Protein AF-A0A1B8BWI0-F1 (afdb_monomer_lite)

Sequence (321 aa):
MELVLFKTTAAKGRQRTLRWPDGKLTDIETIGKAVNIQVAEGHATPVTLEVAEFEPIDGDVLTRDWFADGVRHTLAVKCFAIKDISVATKAYKQNIREASGDIRFFERALNTEDRFLEIFNTAIHSEGHLVQKALELWAACWFNSTSTYIVGENRLGQLPYDETYQDPGKVPISLVMSHQINLIIIEHESMLLQDITRGFEANQPINETFDILYVFTFILLQIAYLSIKRDEKYARKHRTQFARPETIPKYINTATVIRDHLRLFAEKQATPNITDRMETINKVYAEIIAAGGAPFSTDGRENGEGVEAADEVVPGKVGEV

Secondary structure (DSSP, 8-state):
-----S-SSPPTT--S-SS-TTS--------SPPEEEEEEETTSPPEEEEEEE----TT---EEEEEETTEEEEEE---EEES-HHHHHHHHHHHHHHHHT-HHHHHHHH---HHHHHHHHHHHT---HHHHHHHHHHHHHHHTTS-EEE-SS--TTPPPP-TTSSSTTPEEPPHHHHHHHHHHHHHHHHHHHHHHHHHHHTTGGGGS-HHHHHHHHHHHHHHHHHHHHHHHHHHHHTTSS-SSTTTHHHHHHHHHHHHHHHHHHHTT---TTHHHHHHHHHHHHHHHHHHHHPPPP----SSS--B--------------

Foldseek 3Di:
DDFFQADLDDQPQPQQACPCVVLDDDADDADADWDWFWKDFQPADTFIFTKGADDDDPRHDQWFWFDFPNDIDIFGAGRMAGRDLVVVLVRVLVSLLVLLLDLVSVVRQPVDDVVLSVLSPVLSPDPDPLSSLLSSLLSLLSSLLTFMFTDDPPLVPFFFADPRALDGPTGHHGSNRNSSNNSSSSVVSVVSVVVNVVCVVVCVVVVDDLSNLLSSLSSSLSSLLSNLVSQCQQQVLAVHRGSCLVCLVSSLVSNVVSLVVSVVSLVVDPDPPSVVSNVSSVVSSVSSVCSSDPDDDPPPDDDRHGHGHDDHDDPDDPDDD

pLDDT: mean 83.18, std 18.37, range [23.77, 98.06]

Radius of gyration: 20.94 Å; chains: 1; bounding box: 65×38×59 Å

Structure (mmCIF, N/CA/C/O backbone):
data_AF-A0A1B8BWI0-F1
#
_entry.id   AF-A0A1B8BWI0-F1
#
loop_
_atom_site.group_PDB
_atom_site.id
_atom_site.type_symbol
_atom_site.label_atom_id
_atom_site.label_alt_id
_atom_site.label_comp_id
_atom_site.label_asym_id
_atom_site.label_entity_id
_atom_site.label_seq_id
_atom_site.pdbx_PDB_ins_code
_atom_site.Cartn_x
_atom_site.Cartn_y
_atom_site.Cartn_z
_atom_site.occupancy
_atom_site.B_iso_or_equiv
_atom_site.auth_seq_id
_atom_site.auth_comp_id
_atom_site.auth_asym_id
_atom_site.auth_atom_id
_atom_site.pdbx_PDB_model_num
ATOM 1 N N . MET A 1 1 ? 0.589 13.820 -19.692 1.00 57.72 1 MET A N 1
ATOM 2 C CA . MET A 1 1 ? -0.145 12.554 -19.966 1.00 57.72 1 MET A CA 1
ATOM 3 C C . MET A 1 1 ? -0.662 12.022 -18.643 1.00 57.72 1 MET A C 1
ATOM 5 O O . MET A 1 1 ? 0.122 11.973 -17.710 1.00 57.72 1 MET A O 1
ATOM 9 N N . GLU A 1 2 ? -1.940 11.658 -18.521 1.00 75.25 2 GLU A N 1
ATOM 10 C CA . GLU A 1 2 ? -2.472 11.173 -17.236 1.00 75.25 2 GLU A CA 1
ATOM 11 C C . GLU A 1 2 ? -2.209 9.665 -17.077 1.00 75.25 2 GLU A C 1
ATOM 13 O O . GLU A 1 2 ? -2.793 8.843 -17.785 1.00 75.25 2 GLU A O 1
ATOM 18 N N . LEU A 1 3 ? -1.291 9.304 -16.176 1.00 82.69 3 LEU A N 1
ATOM 19 C CA . LEU A 1 3 ? -1.045 7.920 -15.771 1.00 82.69 3 LEU A CA 1
ATOM 20 C C . LEU A 1 3 ? -2.000 7.562 -14.627 1.00 82.69 3 LEU A C 1
ATOM 22 O O . LEU A 1 3 ? -2.011 8.233 -13.599 1.00 82.69 3 LEU A O 1
ATOM 26 N N . VAL A 1 4 ? -2.773 6.488 -14.782 1.00 86.38 4 VAL A N 1
ATOM 27 C CA . VAL A 1 4 ? -3.661 5.960 -13.741 1.00 86.38 4 VAL A CA 1
ATOM 28 C C . VAL A 1 4 ? -3.167 4.564 -13.385 1.00 86.38 4 VAL A C 1
ATOM 30 O O . VAL A 1 4 ? -3.272 3.646 -14.193 1.00 86.38 4 VAL A O 1
ATOM 33 N N . LEU A 1 5 ? -2.599 4.408 -12.186 1.00 84.06 5 LEU A N 1
ATOM 34 C CA . LEU A 1 5 ? -1.968 3.156 -11.740 1.00 84.06 5 LEU A CA 1
ATOM 35 C C . LEU A 1 5 ? -2.616 2.539 -10.497 1.00 84.06 5 LEU A C 1
ATOM 37 O O . LEU A 1 5 ? -2.457 1.345 -10.260 1.00 84.06 5 LEU A O 1
ATOM 41 N N . PHE A 1 6 ? -3.352 3.323 -9.710 1.00 83.38 6 PHE A N 1
ATOM 42 C CA . PHE A 1 6 ? -4.023 2.878 -8.490 1.00 83.38 6 PHE A CA 1
ATOM 43 C C . PHE A 1 6 ? -5.238 3.762 -8.179 1.00 83.38 6 PHE A C 1
ATOM 45 O O . PHE A 1 6 ? -5.416 4.842 -8.745 1.00 83.38 6 PHE A O 1
ATOM 52 N N . LYS A 1 7 ? -6.094 3.281 -7.271 1.00 79.50 7 LYS A N 1
ATOM 53 C CA . LYS A 1 7 ? -7.260 4.014 -6.764 1.00 79.50 7 LYS A CA 1
ATOM 54 C C . LYS A 1 7 ? -6.802 5.184 -5.885 1.00 79.50 7 LYS A C 1
ATOM 56 O O . LYS A 1 7 ? -5.925 5.011 -5.050 1.00 79.50 7 LYS A O 1
ATOM 61 N N . THR A 1 8 ? -7.496 6.311 -5.947 1.00 75.75 8 THR A N 1
ATOM 62 C CA . THR A 1 8 ? -7.282 7.433 -5.012 1.00 75.75 8 THR A CA 1
ATOM 63 C C . THR A 1 8 ? -8.376 7.543 -3.949 1.00 75.75 8 THR A C 1
ATOM 65 O O . THR A 1 8 ? -8.274 8.345 -3.030 1.00 75.75 8 THR A O 1
ATOM 68 N N . THR A 1 9 ? -9.437 6.734 -4.045 1.00 71.50 9 THR A N 1
ATOM 69 C CA . THR A 1 9 ? -10.600 6.806 -3.147 1.00 71.50 9 THR A CA 1
ATOM 70 C C . THR A 1 9 ? -11.170 5.429 -2.805 1.00 71.50 9 THR A C 1
ATOM 72 O O . THR A 1 9 ? -10.930 4.420 -3.483 1.00 71.50 9 THR A O 1
ATOM 75 N N . ALA A 1 10 ? -11.951 5.360 -1.722 1.00 70.00 10 ALA A N 1
ATOM 76 C CA . ALA A 1 10 ? -12.749 4.182 -1.382 1.00 70.00 10 ALA A CA 1
ATOM 77 C C . ALA A 1 10 ? -13.798 3.881 -2.471 1.00 70.00 10 ALA A C 1
ATOM 79 O O . ALA A 1 10 ? -14.181 4.754 -3.244 1.00 70.00 10 ALA A O 1
ATOM 80 N N . ALA A 1 11 ? -14.241 2.625 -2.566 1.00 69.19 11 ALA A N 1
ATOM 81 C CA . ALA A 1 11 ? -15.259 2.254 -3.543 1.00 69.19 11 ALA A CA 1
ATOM 82 C C . ALA A 1 11 ? -16.587 2.889 -3.118 1.00 69.19 11 ALA A C 1
ATOM 84 O O . ALA A 1 11 ? -16.906 2.928 -1.926 1.00 69.19 11 ALA A O 1
ATOM 85 N N . LYS A 1 12 ? -17.348 3.406 -4.086 1.00 69.44 12 LYS A N 1
ATOM 86 C CA . LYS A 1 12 ? -18.611 4.097 -3.813 1.00 69.44 12 LYS A CA 1
ATOM 87 C C . LYS A 1 12 ? -19.556 3.187 -3.017 1.00 69.44 12 LYS A C 1
ATOM 89 O O . LYS A 1 12 ? -19.749 2.034 -3.389 1.00 69.44 12 LYS A O 1
ATOM 94 N N . GLY A 1 13 ? -20.122 3.713 -1.930 1.00 69.19 13 GLY A N 1
ATOM 95 C CA . GLY A 1 13 ? -21.063 2.992 -1.062 1.00 69.19 13 GLY A CA 1
ATOM 96 C C . GLY A 1 13 ? -20.410 2.027 -0.070 1.00 69.19 13 GLY A C 1
ATOM 97 O O . GLY A 1 13 ? -21.114 1.294 0.613 1.00 69.19 13 GLY A O 1
ATOM 98 N N . ARG A 1 14 ? -19.074 2.002 0.013 1.00 72.19 14 ARG A N 1
ATOM 99 C CA . ARG A 1 14 ? -18.324 1.109 0.910 1.00 72.19 14 ARG A CA 1
ATOM 100 C C . ARG A 1 14 ? -17.373 1.879 1.826 1.00 72.19 14 ARG A C 1
ATOM 102 O O . ARG A 1 14 ? -16.278 1.416 2.159 1.00 72.19 14 ARG A O 1
ATOM 109 N N . GLN A 1 15 ? -17.771 3.096 2.187 1.00 78.94 15 GLN A N 1
ATOM 110 C CA . GLN A 1 15 ? -17.072 3.908 3.171 1.00 78.94 15 GLN A CA 1
ATOM 111 C C . GLN A 1 15 ? -17.143 3.236 4.547 1.00 78.94 15 GLN A C 1
ATOM 113 O O . GLN A 1 15 ? -18.172 2.704 4.945 1.00 78.94 15 GLN A O 1
ATOM 118 N N . ARG A 1 16 ? -16.015 3.245 5.258 1.00 82.62 16 ARG A N 1
ATOM 119 C CA . ARG A 1 16 ? -15.859 2.631 6.590 1.00 82.62 16 ARG A CA 1
ATOM 120 C C . ARG A 1 16 ? -16.068 3.636 7.731 1.00 82.62 16 ARG A C 1
ATOM 122 O O . ARG A 1 16 ? -16.194 3.250 8.887 1.00 82.62 16 ARG A O 1
ATOM 129 N N . THR A 1 17 ? -16.033 4.914 7.376 1.00 88.25 17 THR A N 1
ATOM 130 C CA . THR A 1 17 ? -16.251 6.088 8.217 1.00 88.25 17 THR A CA 1
ATOM 131 C C . THR A 1 17 ? -16.587 7.260 7.293 1.00 88.25 17 THR A C 1
ATOM 133 O O . THR A 1 17 ? -16.165 7.268 6.130 1.00 88.25 17 THR A O 1
ATOM 136 N N . LEU A 1 18 ? -17.336 8.241 7.797 1.00 88.31 18 LEU A N 1
ATOM 137 C CA . LEU A 1 18 ? -17.674 9.482 7.089 1.00 88.31 18 LEU A CA 1
ATOM 138 C C . LEU A 1 18 ? -16.897 10.704 7.607 1.00 88.31 18 LEU A C 1
ATOM 140 O O . LEU A 1 18 ? -17.199 11.825 7.211 1.00 88.31 18 LEU A O 1
ATOM 144 N N . ARG A 1 19 ? -15.880 10.502 8.459 1.00 91.56 19 ARG A N 1
ATOM 145 C CA . ARG A 1 19 ? -15.090 11.585 9.078 1.00 91.56 19 ARG A CA 1
ATOM 146 C C . ARG A 1 19 ? -14.306 12.445 8.081 1.00 91.56 19 ARG A C 1
ATOM 148 O O . ARG A 1 19 ? -14.150 13.637 8.313 1.00 91.56 19 ARG A O 1
ATOM 155 N N . TRP A 1 20 ? -13.852 11.863 6.968 1.00 91.06 20 TRP A N 1
ATOM 156 C CA . TRP A 1 20 ? -13.049 12.554 5.947 1.00 91.06 20 TRP A CA 1
ATOM 157 C C . TRP A 1 20 ? -13.668 12.395 4.551 1.00 91.06 20 TRP A C 1
ATOM 159 O O . TRP A 1 20 ? -13.131 11.674 3.706 1.00 91.06 20 TRP A O 1
ATOM 169 N N . PRO A 1 21 ? -14.826 13.028 4.285 1.00 83.75 21 PRO A N 1
ATOM 170 C CA . PRO A 1 21 ? -15.568 12.830 3.040 1.00 83.75 21 PRO A CA 1
ATOM 171 C C . PRO A 1 21 ? -14.836 13.382 1.808 1.00 83.75 21 PRO A C 1
ATOM 173 O O . PRO A 1 21 ? -15.075 12.906 0.699 1.00 83.75 21 PRO A O 1
ATOM 176 N N . ASP A 1 22 ? -13.936 14.354 1.988 1.00 83.88 22 ASP A N 1
ATOM 177 C CA . ASP A 1 22 ? -13.078 14.910 0.936 1.00 83.88 22 ASP A CA 1
ATOM 178 C C . ASP A 1 22 ? -11.696 14.232 0.859 1.00 83.88 22 ASP A C 1
ATOM 180 O O . ASP A 1 22 ? -10.854 14.639 0.059 1.00 83.88 22 ASP A O 1
ATOM 184 N N . GLY A 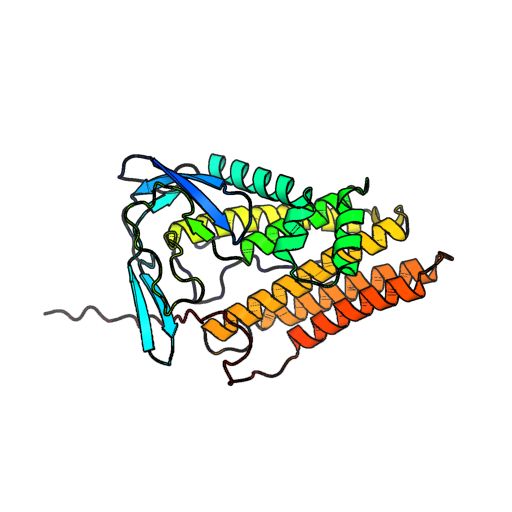1 23 ? -11.459 13.199 1.678 1.00 82.00 23 GLY A N 1
ATOM 185 C CA . GLY A 1 23 ? -10.191 12.477 1.758 1.00 82.00 23 GLY A CA 1
ATOM 186 C C . GLY A 1 23 ? -9.067 13.231 2.473 1.00 82.00 23 GLY A C 1
ATOM 187 O O . GLY A 1 23 ? -7.953 12.714 2.529 1.00 82.00 23 GLY A O 1
ATOM 188 N N . LYS A 1 24 ? -9.317 14.424 3.032 1.00 87.19 24 LYS A N 1
ATOM 189 C CA . LYS A 1 24 ? -8.297 15.166 3.782 1.00 87.19 24 LYS A CA 1
ATOM 190 C C . LYS A 1 24 ? -8.234 14.673 5.211 1.00 87.19 24 LYS A C 1
ATOM 192 O O . LYS A 1 24 ? -9.089 14.997 6.029 1.00 87.19 24 LYS A O 1
ATOM 197 N N . LEU A 1 25 ? -7.200 13.900 5.498 1.00 91.94 25 LEU A N 1
ATOM 198 C CA . LEU A 1 25 ? -6.982 13.337 6.815 1.00 91.94 25 LEU A CA 1
ATOM 199 C C . LEU A 1 25 ? -6.578 14.425 7.822 1.00 91.94 25 LEU A C 1
ATOM 201 O O . LEU A 1 25 ? -5.626 15.173 7.612 1.00 91.94 25 LEU A O 1
ATOM 205 N N . THR A 1 26 ? -7.293 14.472 8.938 1.00 90.94 26 THR A N 1
ATOM 206 C CA . THR A 1 26 ? -6.991 15.305 10.108 1.00 90.94 26 THR A CA 1
ATOM 207 C C . THR A 1 26 ? -7.005 14.440 11.359 1.00 90.94 26 THR A C 1
ATOM 209 O O . THR A 1 26 ? -7.619 13.369 11.360 1.00 90.94 26 THR A O 1
ATOM 212 N N . ASP A 1 27 ? -6.372 14.909 12.433 1.00 91.75 27 ASP A N 1
ATOM 213 C CA . ASP A 1 27 ? -6.492 14.257 13.736 1.00 91.75 27 ASP A CA 1
ATOM 214 C C . ASP A 1 27 ? -7.964 14.198 14.172 1.00 91.75 27 ASP A C 1
ATOM 216 O O . ASP A 1 27 ? -8.781 15.051 13.801 1.00 91.75 27 ASP A O 1
ATOM 220 N N . ILE A 1 28 ? -8.296 13.170 14.951 1.00 91.75 28 ILE A N 1
ATOM 221 C CA . ILE A 1 28 ? -9.601 13.067 15.602 1.00 91.75 28 ILE A CA 1
ATOM 222 C C . ILE A 1 28 ? -9.462 13.376 17.085 1.00 91.75 28 ILE A C 1
ATOM 224 O O . ILE A 1 28 ? -8.419 13.128 17.687 1.00 91.75 28 ILE A O 1
ATOM 228 N N . GLU A 1 29 ? -10.534 13.878 17.683 1.00 91.44 29 GLU A N 1
ATOM 229 C CA . GLU A 1 29 ? -10.598 14.027 19.130 1.00 91.44 29 GLU A CA 1
ATOM 230 C C . GLU A 1 29 ? -10.606 12.647 19.804 1.00 91.44 29 GLU A C 1
ATOM 232 O O . GLU A 1 29 ? -11.362 11.749 19.424 1.00 91.44 29 GLU A O 1
ATOM 237 N N . THR A 1 30 ? -9.736 12.479 20.798 1.00 92.50 30 THR A N 1
ATOM 238 C CA . THR A 1 30 ? -9.566 11.229 21.544 1.00 92.50 30 THR A CA 1
ATOM 239 C C . THR A 1 30 ? -9.897 11.445 23.013 1.00 92.50 30 THR A C 1
ATOM 241 O O . THR A 1 30 ? -9.489 12.448 23.594 1.00 92.50 30 THR A O 1
ATOM 244 N N . ILE A 1 31 ? -10.567 10.476 23.628 1.00 92.94 31 ILE A N 1
ATOM 245 C CA . ILE A 1 31 ? -11.050 10.527 25.018 1.00 92.94 31 ILE A CA 1
ATOM 246 C C . ILE A 1 31 ? -10.255 9.616 25.965 1.00 92.94 31 ILE A C 1
ATOM 248 O O . ILE A 1 31 ? -10.337 9.754 27.185 1.00 92.94 31 ILE A O 1
ATOM 252 N N . GLY A 1 32 ? -9.481 8.679 25.415 1.00 89.38 32 GLY A N 1
ATOM 253 C CA . GLY A 1 32 ? -8.712 7.702 26.182 1.00 89.38 32 GLY A CA 1
ATOM 254 C C . GLY A 1 32 ? -7.247 8.080 26.388 1.00 89.38 32 GLY A C 1
ATOM 255 O O . GLY A 1 32 ? -6.694 8.976 25.748 1.00 89.38 32 GLY A O 1
ATOM 256 N N . LYS A 1 33 ? -6.572 7.324 27.259 1.00 93.56 33 LYS A N 1
ATOM 257 C CA . LYS A 1 33 ? -5.116 7.410 27.399 1.00 93.56 33 LYS A CA 1
ATOM 258 C C . LYS A 1 33 ? -4.443 6.913 26.117 1.00 93.56 33 LYS A C 1
ATOM 260 O O . LYS A 1 33 ? -4.764 5.838 25.618 1.00 93.56 33 LYS A O 1
ATOM 265 N N . ALA A 1 34 ? -3.454 7.667 25.652 1.00 96.31 34 ALA A N 1
ATOM 266 C CA . ALA A 1 34 ? -2.611 7.262 24.542 1.00 96.31 34 ALA A CA 1
ATOM 267 C C . ALA A 1 34 ? -1.757 6.036 24.899 1.00 96.31 34 ALA A C 1
ATOM 269 O O . ALA A 1 34 ? -1.120 5.989 25.958 1.00 96.31 34 ALA A O 1
ATOM 270 N N . VAL A 1 35 ? -1.746 5.048 24.010 1.00 97.19 35 VAL A N 1
ATOM 271 C CA . VAL A 1 35 ? -0.967 3.817 24.141 1.00 97.19 35 VAL A CA 1
ATOM 272 C C . VAL A 1 35 ? -0.291 3.484 22.819 1.00 97.19 35 VAL A C 1
ATOM 274 O O . VAL A 1 35 ? -0.833 3.744 21.749 1.00 97.19 35 VAL A O 1
ATOM 277 N N . ASN A 1 36 ? 0.886 2.869 22.893 1.00 97.69 36 ASN A N 1
ATOM 278 C CA . ASN A 1 36 ? 1.572 2.384 21.704 1.00 97.69 36 ASN A CA 1
ATOM 279 C C . ASN A 1 36 ? 1.092 0.978 21.347 1.00 97.69 36 ASN A C 1
ATOM 281 O O . ASN A 1 36 ? 0.958 0.111 22.220 1.00 97.69 36 ASN A O 1
ATOM 285 N N . ILE A 1 37 ? 0.880 0.757 20.056 1.00 97.94 37 ILE A N 1
ATOM 286 C CA . ILE A 1 37 ? 0.656 -0.556 19.453 1.00 97.94 37 ILE A CA 1
ATOM 287 C C . ILE A 1 37 ? 1.635 -0.764 18.303 1.00 97.94 37 ILE A C 1
ATOM 289 O O . ILE A 1 37 ? 2.169 0.196 17.751 1.00 97.94 37 ILE A O 1
ATOM 293 N N . GLN A 1 38 ? 1.841 -2.021 17.923 1.00 98.06 38 GLN A N 1
ATOM 294 C CA . GLN A 1 38 ? 2.543 -2.373 16.693 1.00 98.06 38 GLN A CA 1
ATOM 295 C C . GLN A 1 38 ? 1.552 -2.978 15.713 1.00 98.06 38 GLN A C 1
ATOM 297 O O . GLN A 1 38 ? 0.831 -3.918 16.065 1.00 98.06 38 GLN A O 1
ATOM 302 N N . VAL A 1 39 ? 1.538 -2.448 14.496 1.00 97.56 39 VAL A N 1
ATOM 303 C CA . VAL A 1 39 ? 0.711 -2.940 13.396 1.00 97.56 39 VAL A CA 1
ATOM 304 C C . VAL A 1 39 ? 1.584 -3.382 12.233 1.00 97.56 39 VAL A C 1
ATOM 306 O O . VAL A 1 39 ? 2.688 -2.871 12.072 1.00 97.56 39 VAL A O 1
ATOM 309 N N . ALA A 1 40 ? 1.113 -4.333 11.435 1.00 95.56 40 ALA A N 1
ATOM 310 C CA . ALA A 1 40 ? 1.805 -4.746 10.220 1.00 95.56 40 ALA A CA 1
ATOM 311 C C . ALA A 1 40 ? 0.821 -5.140 9.116 1.00 95.56 40 ALA A C 1
ATOM 313 O O . ALA A 1 40 ? -0.202 -5.783 9.373 1.00 95.56 40 ALA A O 1
ATOM 314 N N . GLU A 1 41 ? 1.173 -4.781 7.886 1.00 92.31 41 GLU A N 1
ATOM 315 C CA . GLU A 1 41 ? 0.560 -5.243 6.649 1.00 92.31 41 GLU A CA 1
ATOM 316 C C . GLU A 1 41 ? 1.201 -6.576 6.238 1.00 92.31 41 GLU A C 1
ATOM 318 O O . GLU A 1 41 ? 2.365 -6.635 5.837 1.00 92.31 41 GLU A O 1
ATOM 323 N N . GLY A 1 42 ? 0.456 -7.677 6.365 1.00 85.44 42 GLY A N 1
ATOM 324 C CA . GLY A 1 42 ? 0.944 -9.012 6.001 1.00 85.44 42 GLY A CA 1
ATOM 325 C C . GLY A 1 42 ? 2.226 -9.405 6.748 1.00 85.44 42 GLY A C 1
ATOM 326 O O . GLY A 1 42 ? 2.205 -9.614 7.962 1.00 85.44 42 GLY A O 1
ATOM 327 N N . HIS A 1 43 ? 3.335 -9.528 6.011 1.00 78.31 43 HIS A N 1
ATOM 328 C CA . HIS A 1 43 ? 4.659 -9.889 6.536 1.00 78.31 43 HIS A CA 1
ATOM 329 C C . HIS A 1 43 ? 5.656 -8.716 6.584 1.00 78.31 43 HIS A C 1
ATOM 331 O O . HIS A 1 43 ? 6.857 -8.945 6.763 1.00 78.31 43 HIS A O 1
ATOM 337 N N . ALA A 1 44 ? 5.186 -7.479 6.404 1.00 87.19 44 ALA A N 1
ATOM 338 C CA . ALA A 1 44 ? 6.024 -6.290 6.494 1.00 87.19 44 ALA A CA 1
ATOM 339 C C . ALA A 1 44 ? 6.576 -6.066 7.913 1.00 87.19 44 ALA A C 1
ATOM 341 O O . ALA A 1 44 ? 6.069 -6.597 8.906 1.00 87.19 44 ALA A O 1
ATOM 342 N N . THR A 1 45 ? 7.635 -5.260 8.001 1.00 92.12 45 THR A N 1
ATOM 343 C CA . THR A 1 45 ? 8.186 -4.815 9.284 1.00 92.12 45 THR A CA 1
ATOM 344 C C . THR A 1 45 ? 7.129 -4.007 10.043 1.00 92.12 45 THR A C 1
ATOM 346 O O . THR A 1 45 ? 6.578 -3.071 9.461 1.00 92.12 45 THR A O 1
ATOM 349 N N . PRO A 1 46 ? 6.856 -4.306 11.326 1.00 96.25 46 PRO A N 1
ATOM 350 C CA . PRO A 1 46 ? 5.818 -3.603 12.067 1.00 96.25 46 PRO A CA 1
ATOM 351 C C . PRO A 1 46 ? 6.074 -2.098 12.211 1.00 96.25 46 PRO A C 1
ATOM 353 O O . PRO A 1 46 ? 7.198 -1.665 12.470 1.00 96.25 46 PRO A O 1
ATOM 356 N N . VAL A 1 47 ? 5.005 -1.310 12.123 1.00 97.19 47 VAL A N 1
ATOM 357 C CA . VAL A 1 47 ? 4.976 0.126 12.414 1.00 97.19 47 VAL A CA 1
ATOM 358 C C . VAL A 1 47 ? 4.429 0.336 13.824 1.00 97.19 47 VAL A C 1
ATOM 360 O O . VAL A 1 47 ? 3.384 -0.207 14.187 1.00 97.19 47 VAL A O 1
ATOM 363 N N . THR A 1 48 ? 5.121 1.143 14.629 1.00 97.38 48 THR A N 1
ATOM 364 C CA . THR A 1 48 ? 4.625 1.558 15.948 1.00 97.38 48 THR A CA 1
ATOM 365 C C . THR A 1 48 ? 3.731 2.782 15.799 1.00 97.38 48 THR A C 1
ATOM 367 O O . THR A 1 48 ? 4.159 3.793 15.243 1.00 97.38 48 THR A O 1
ATOM 370 N N . LEU A 1 49 ? 2.512 2.705 16.329 1.00 97.62 49 LEU A N 1
ATOM 371 C CA . LEU A 1 49 ? 1.534 3.791 16.309 1.00 97.62 49 LEU A CA 1
ATOM 372 C C . LEU A 1 49 ? 1.113 4.153 17.733 1.00 97.62 49 LEU A C 1
ATOM 374 O O . LEU A 1 49 ? 0.835 3.264 18.540 1.00 97.62 49 LEU A O 1
ATOM 378 N N . GLU A 1 50 ? 1.015 5.453 18.014 1.00 97.31 50 GLU A N 1
ATOM 379 C CA . GLU A 1 50 ? 0.340 5.953 19.211 1.00 97.31 50 GLU A CA 1
ATOM 380 C C . GLU A 1 50 ? -1.160 6.079 18.909 1.00 97.31 50 GLU A C 1
ATOM 382 O O . GLU A 1 50 ? -1.573 6.810 18.002 1.00 97.31 50 GLU A O 1
ATOM 387 N N . VAL A 1 51 ? -1.977 5.351 19.666 1.00 97.94 51 VAL A N 1
ATOM 388 C CA . VAL A 1 51 ? -3.431 5.305 19.500 1.00 97.94 51 VAL A CA 1
ATOM 389 C C . VAL A 1 51 ? -4.143 5.649 20.799 1.00 97.94 51 VAL A C 1
ATOM 391 O O . VAL A 1 51 ? -3.612 5.436 21.889 1.00 97.94 51 VAL A O 1
ATOM 394 N N . ALA A 1 52 ? -5.364 6.158 20.694 1.00 97.75 52 ALA A N 1
ATOM 395 C CA . ALA A 1 52 ? -6.234 6.411 21.837 1.00 97.75 52 ALA A CA 1
ATOM 396 C C . ALA A 1 52 ? -7.696 6.122 21.477 1.00 97.75 52 ALA A C 1
ATOM 398 O O . ALA A 1 52 ? -8.052 6.033 20.297 1.00 97.75 52 ALA A O 1
ATOM 399 N N . GLU A 1 53 ? -8.526 5.940 22.503 1.00 97.62 53 GLU A N 1
ATOM 400 C CA . GLU A 1 53 ? -9.965 5.751 22.323 1.00 97.62 53 GLU A CA 1
ATOM 401 C C . GLU A 1 53 ? -10.612 7.021 21.773 1.00 97.62 53 GLU A C 1
ATOM 403 O O . GLU A 1 53 ? -10.215 8.131 22.137 1.00 97.62 53 GLU A O 1
ATOM 408 N N . PHE A 1 54 ? -11.623 6.852 20.929 1.00 96.19 54 PHE A N 1
ATOM 409 C CA . PHE A 1 54 ? -12.434 7.935 20.383 1.00 96.19 54 PHE A CA 1
ATOM 410 C C . PHE A 1 54 ? -13.920 7.641 20.573 1.00 96.19 54 PHE A C 1
ATOM 412 O O . PHE A 1 54 ? -14.321 6.477 20.634 1.00 96.19 54 PHE A O 1
ATOM 419 N N . GLU A 1 55 ? -14.730 8.697 20.608 1.00 96.38 55 GLU A N 1
ATOM 420 C CA . GLU A 1 55 ? -16.188 8.578 20.621 1.00 96.38 55 GLU A CA 1
ATOM 421 C C . GLU A 1 55 ? -16.700 8.317 19.189 1.00 96.38 55 GLU A C 1
ATOM 423 O O . GLU A 1 55 ? -16.455 9.147 18.295 1.00 96.38 55 GLU A O 1
ATOM 428 N N . PRO A 1 56 ? -17.367 7.177 18.918 1.00 95.38 56 PRO A N 1
ATOM 429 C CA . PRO A 1 56 ? -17.963 6.904 17.614 1.00 95.38 56 PRO A CA 1
ATOM 430 C C . PRO A 1 56 ? -18.984 7.961 17.208 1.00 95.38 56 PRO A C 1
ATOM 432 O O . PRO A 1 56 ? -19.723 8.475 18.041 1.00 95.38 56 PRO A O 1
ATOM 435 N N . ILE A 1 57 ? -19.054 8.250 15.911 1.00 93.56 57 ILE A N 1
ATOM 436 C CA . ILE A 1 57 ? -20.089 9.118 15.342 1.00 93.56 57 ILE A CA 1
ATOM 437 C C . ILE A 1 57 ? -20.894 8.367 14.286 1.00 93.56 57 ILE A C 1
ATOM 439 O O . ILE A 1 57 ? -20.469 7.324 13.782 1.00 93.56 57 ILE A O 1
ATOM 443 N N . ASP A 1 58 ? -22.032 8.938 13.903 1.00 92.31 58 ASP A N 1
ATOM 444 C CA . ASP A 1 58 ? -22.842 8.424 12.804 1.00 92.31 58 ASP A CA 1
ATOM 445 C C . ASP A 1 58 ? -22.004 8.253 11.528 1.00 92.31 58 ASP A C 1
ATOM 447 O O . ASP A 1 58 ? -21.314 9.163 11.062 1.00 92.31 58 ASP A O 1
ATOM 451 N N . GLY A 1 59 ? -22.075 7.051 10.955 1.00 88.44 59 GLY A N 1
ATOM 452 C CA . GLY A 1 59 ? -21.301 6.655 9.780 1.00 88.44 59 GLY A CA 1
ATOM 453 C C . GLY A 1 59 ? -19.993 5.921 10.086 1.00 88.44 59 GLY A C 1
ATOM 454 O O . GLY A 1 59 ? -19.391 5.391 9.151 1.00 88.44 59 GLY A O 1
ATOM 455 N N . ASP A 1 60 ? -19.559 5.834 11.348 1.00 93.06 60 ASP A N 1
ATOM 456 C CA . ASP A 1 60 ? -18.478 4.927 11.741 1.00 93.06 60 ASP A CA 1
ATOM 457 C C . ASP A 1 60 ? -18.978 3.481 11.786 1.00 93.06 60 ASP A C 1
ATOM 459 O O . ASP A 1 60 ? -19.944 3.145 12.473 1.00 93.06 60 ASP A O 1
ATOM 463 N N . VAL A 1 61 ? -18.286 2.593 11.077 1.00 91.06 61 VAL A N 1
ATOM 464 C CA . VAL A 1 61 ? -18.564 1.158 11.147 1.00 91.06 61 VAL A CA 1
ATOM 465 C C . VAL A 1 61 ? -17.756 0.552 12.298 1.00 91.06 61 VAL A C 1
ATOM 467 O O . VAL A 1 61 ? -16.534 0.692 12.355 1.00 91.06 61 VAL A O 1
ATOM 470 N N . LEU A 1 62 ? -18.438 -0.133 13.220 1.00 93.62 62 LEU A N 1
ATOM 471 C CA . LEU A 1 62 ? -17.855 -0.646 14.473 1.00 93.62 62 LEU A CA 1
ATOM 472 C C . LEU A 1 62 ? -17.728 -2.177 14.517 1.00 93.62 62 LEU A C 1
ATOM 474 O O . LEU A 1 62 ? -17.375 -2.756 15.547 1.00 93.62 62 LEU A O 1
ATOM 478 N N . THR A 1 63 ? -17.988 -2.845 13.397 1.00 92.62 63 THR A N 1
ATOM 479 C CA . THR A 1 63 ? -17.895 -4.300 13.260 1.00 92.62 63 THR A CA 1
ATOM 480 C C . THR A 1 63 ? -17.118 -4.694 12.011 1.00 92.62 63 THR A C 1
ATOM 482 O O . THR A 1 63 ? -17.093 -3.973 11.016 1.00 92.62 63 THR A O 1
ATOM 485 N N . ARG A 1 64 ? -16.469 -5.856 12.059 1.00 89.12 64 ARG A N 1
ATOM 486 C CA . ARG A 1 64 ? -15.927 -6.565 10.896 1.00 89.12 64 ARG A CA 1
ATOM 487 C C . ARG A 1 64 ? -16.853 -7.721 10.588 1.00 89.12 64 ARG A C 1
ATOM 489 O O . ARG A 1 64 ? -17.128 -8.508 11.487 1.00 89.12 64 ARG A O 1
ATOM 496 N N . ASP A 1 65 ? -17.277 -7.829 9.338 1.00 86.19 65 ASP A N 1
ATOM 497 C CA . ASP A 1 65 ? -18.181 -8.881 8.897 1.00 86.19 65 ASP A CA 1
ATOM 498 C C . ASP A 1 65 ? -17.542 -9.693 7.773 1.00 86.19 65 ASP A C 1
ATOM 500 O O . ASP A 1 65 ? -16.966 -9.133 6.836 1.00 86.19 65 ASP A O 1
ATOM 504 N N . TRP A 1 66 ? -17.663 -11.015 7.849 1.00 84.38 66 TRP A N 1
ATOM 505 C CA . TRP A 1 66 ? -17.234 -11.915 6.783 1.00 84.38 66 TRP A CA 1
ATOM 506 C C . TRP A 1 66 ? -18.179 -13.086 6.601 1.00 84.38 66 TRP A C 1
ATOM 508 O O . TRP A 1 66 ? -19.035 -13.346 7.442 1.00 84.38 66 TRP A O 1
ATOM 518 N N . PHE A 1 67 ? -18.059 -13.756 5.459 1.00 81.50 67 PHE A N 1
ATOM 519 C CA . PHE A 1 67 ? -18.832 -14.947 5.155 1.00 81.50 67 PHE A CA 1
ATOM 520 C C . PHE A 1 67 ? -17.913 -16.160 5.070 1.00 81.50 67 PHE A C 1
ATOM 522 O O . PHE A 1 67 ? -16.926 -16.151 4.334 1.00 81.50 67 PHE A O 1
ATOM 529 N N . ALA A 1 68 ? -18.283 -17.214 5.790 1.00 82.69 68 ALA A N 1
ATOM 530 C CA . ALA A 1 68 ? -17.645 -18.521 5.747 1.00 82.69 68 ALA A CA 1
ATOM 531 C C . ALA A 1 68 ? -18.743 -19.582 5.667 1.00 82.69 68 ALA A C 1
ATOM 533 O O . ALA A 1 68 ? -19.742 -19.494 6.376 1.00 82.69 68 ALA A O 1
ATOM 534 N N . ASP A 1 69 ? -18.619 -20.523 4.728 1.00 84.00 69 ASP A N 1
ATOM 535 C CA . ASP A 1 69 ? -19.601 -21.597 4.507 1.00 84.00 69 ASP A CA 1
ATOM 536 C C . ASP A 1 69 ? -21.062 -21.116 4.370 1.00 84.00 69 ASP A C 1
ATOM 538 O O . ASP A 1 69 ? -22.014 -21.767 4.794 1.00 84.00 69 ASP A O 1
ATOM 542 N N . GLY A 1 70 ? -21.250 -19.937 3.766 1.00 81.25 70 GLY A N 1
ATOM 543 C CA . GLY A 1 70 ? -22.566 -19.319 3.578 1.00 81.25 70 GLY A CA 1
ATOM 544 C C . GLY A 1 70 ? -23.154 -18.653 4.829 1.00 81.25 70 GLY A C 1
ATOM 545 O O . GLY A 1 70 ? -24.240 -18.080 4.745 1.00 81.25 70 GLY A O 1
ATOM 546 N N . VAL A 1 71 ? -22.442 -18.669 5.956 1.00 85.06 71 VAL A N 1
ATOM 547 C CA . VAL A 1 71 ? -22.833 -18.036 7.220 1.00 85.06 71 VAL A CA 1
ATOM 548 C C . VAL A 1 71 ? -22.120 -16.697 7.375 1.00 85.06 71 VAL A C 1
ATOM 550 O O . VAL A 1 71 ? -20.941 -16.571 7.051 1.00 85.06 71 VAL A O 1
ATOM 553 N N . ARG A 1 72 ? -22.840 -15.682 7.866 1.00 86.12 72 ARG A N 1
ATOM 554 C CA . ARG A 1 72 ? -22.264 -14.379 8.218 1.00 86.12 72 ARG A CA 1
ATOM 555 C C . ARG A 1 72 ? -21.685 -14.434 9.628 1.00 86.12 72 ARG A C 1
ATOM 557 O O . ARG A 1 72 ? -22.398 -14.744 10.579 1.00 86.12 72 ARG A O 1
ATOM 564 N N . HIS A 1 73 ? -20.424 -14.059 9.741 1.00 87.75 73 HIS A N 1
ATOM 565 C CA . HIS A 1 73 ? -19.699 -13.862 10.983 1.00 87.75 73 HIS A CA 1
ATOM 566 C C . HIS A 1 73 ? -19.497 -12.368 11.220 1.00 87.75 73 HIS A C 1
ATOM 568 O O . HIS A 1 73 ? -19.331 -11.602 10.269 1.00 87.75 73 HIS A O 1
ATOM 574 N N . THR A 1 74 ? -19.508 -11.965 12.488 1.00 90.88 74 THR A N 1
ATOM 575 C CA . THR A 1 74 ? -19.383 -10.568 12.905 1.00 90.88 74 THR A CA 1
ATOM 576 C C . THR A 1 74 ? -18.480 -10.471 14.125 1.00 90.88 74 THR A C 1
ATOM 578 O O . THR A 1 74 ? -18.668 -11.183 15.109 1.00 90.88 74 THR A O 1
ATOM 581 N N . LEU A 1 75 ? -17.531 -9.539 14.083 1.00 92.94 75 LEU A N 1
ATOM 582 C CA . LEU A 1 75 ? -16.617 -9.228 15.175 1.00 92.94 75 LEU A CA 1
ATOM 583 C C . LEU A 1 75 ? -16.686 -7.737 15.504 1.00 92.94 75 LEU A C 1
ATOM 585 O O . LEU A 1 75 ? -16.372 -6.891 14.667 1.00 92.94 75 LEU A O 1
ATOM 589 N N . ALA A 1 76 ? -17.056 -7.404 16.740 1.00 94.38 76 ALA A N 1
ATOM 590 C CA . ALA A 1 76 ? -16.990 -6.028 17.222 1.00 94.38 76 ALA A CA 1
ATOM 591 C C . ALA A 1 76 ? -15.529 -5.561 17.325 1.00 94.38 76 ALA A C 1
ATOM 593 O O . ALA A 1 76 ? -14.668 -6.273 17.855 1.00 94.38 76 ALA A O 1
ATOM 594 N N . VAL A 1 77 ? -15.250 -4.349 16.844 1.00 94.50 77 VAL A N 1
ATOM 595 C CA . VAL A 1 77 ? -13.923 -3.732 16.952 1.00 94.50 77 VAL A CA 1
ATOM 596 C C . VAL A 1 77 ? -13.918 -2.599 17.968 1.00 94.50 77 VAL A C 1
ATOM 598 O O . VAL A 1 77 ? -14.888 -1.862 18.111 1.00 94.50 77 VAL A O 1
ATOM 601 N N . LYS A 1 78 ? -12.809 -2.464 18.694 1.00 95.44 78 LYS A N 1
ATOM 602 C CA . LYS A 1 78 ? -12.609 -1.396 19.673 1.00 95.44 78 LYS A CA 1
ATOM 603 C C . LYS A 1 78 ? -12.396 -0.054 18.971 1.00 95.44 78 LYS A C 1
ATOM 605 O O . LYS A 1 78 ? -11.702 0.026 17.955 1.00 95.44 78 LYS A O 1
ATOM 610 N N . CYS A 1 79 ? -12.963 1.004 19.543 1.00 96.19 79 CYS A N 1
ATOM 611 C CA . CYS A 1 79 ? -12.946 2.360 18.997 1.00 96.19 79 CYS A CA 1
ATOM 612 C C . CYS A 1 79 ? -11.626 3.069 19.310 1.00 96.19 79 CYS A C 1
ATOM 614 O O . CYS A 1 79 ? -11.581 4.005 20.097 1.00 96.19 79 CYS A O 1
ATOM 616 N N . PHE A 1 80 ? -10.539 2.604 18.696 1.00 97.44 80 PHE A N 1
ATOM 617 C CA . PHE A 1 80 ? -9.235 3.264 18.746 1.00 97.44 80 PHE A CA 1
ATOM 618 C C . PHE A 1 80 ? -8.889 3.910 17.414 1.00 97.44 80 PHE A C 1
ATOM 620 O O . PHE A 1 80 ? -9.197 3.361 16.354 1.00 97.44 80 PHE A O 1
ATOM 627 N N . ALA A 1 81 ? -8.195 5.036 17.472 1.00 97.19 81 ALA A N 1
ATOM 628 C CA . ALA A 1 81 ? -7.674 5.731 16.307 1.00 97.19 81 ALA A CA 1
ATOM 629 C C . ALA A 1 81 ? -6.241 6.193 16.545 1.00 97.19 81 ALA A C 1
ATOM 631 O O . ALA A 1 81 ? -5.790 6.300 17.686 1.00 97.19 81 ALA A O 1
ATOM 632 N N . ILE A 1 82 ? -5.542 6.481 15.451 1.00 97.94 82 ILE A N 1
ATOM 633 C CA . ILE A 1 82 ? -4.230 7.123 15.476 1.00 97.94 82 ILE A CA 1
ATOM 634 C C . ILE A 1 82 ? -4.401 8.523 16.055 1.00 97.94 82 ILE A C 1
ATOM 636 O O . ILE A 1 82 ? -5.237 9.290 15.571 1.00 97.94 82 ILE A O 1
ATOM 640 N N . LYS A 1 83 ? -3.606 8.824 17.084 1.00 95.50 83 LYS A N 1
ATOM 641 C CA . LYS A 1 83 ? -3.672 10.083 17.829 1.00 95.50 83 LYS A CA 1
ATOM 642 C C . LYS A 1 83 ? -2.922 11.228 17.147 1.00 95.50 83 LYS A C 1
ATOM 644 O O . LYS A 1 83 ? -3.379 12.359 17.213 1.00 95.50 83 LYS A O 1
ATOM 649 N N . ASP A 1 84 ? -1.787 10.928 16.519 1.00 94.31 84 ASP A N 1
ATOM 650 C CA . ASP A 1 84 ? -0.972 11.903 15.787 1.00 94.31 84 ASP A CA 1
ATOM 651 C C . ASP A 1 84 ? -0.764 11.414 14.348 1.00 94.31 84 ASP A C 1
ATOM 653 O O . ASP A 1 84 ? 0.066 10.536 14.069 1.00 94.31 84 ASP A O 1
ATOM 657 N N . ILE A 1 85 ? -1.549 11.973 13.424 1.00 96.19 85 ILE A N 1
ATOM 658 C CA . ILE A 1 85 ? -1.480 11.632 12.002 1.00 96.19 85 ILE A CA 1
ATOM 659 C C . ILE A 1 85 ? -0.126 12.012 11.396 1.00 96.19 85 ILE A C 1
ATOM 661 O O . ILE A 1 85 ? 0.370 11.304 10.517 1.00 96.19 85 ILE A O 1
ATOM 665 N N . SER A 1 86 ? 0.508 13.093 11.852 1.00 96.00 86 SER A N 1
ATOM 666 C CA . SER A 1 86 ? 1.796 13.551 11.318 1.00 96.00 86 SER A CA 1
ATOM 667 C C . SER A 1 86 ? 2.915 12.561 11.638 1.00 96.00 86 SER A C 1
ATOM 669 O O . SER A 1 86 ? 3.712 12.200 10.764 1.00 96.00 86 SER A O 1
ATOM 671 N N . VAL A 1 87 ? 2.953 12.064 12.875 1.00 96.56 87 VAL A N 1
ATOM 672 C CA . VAL A 1 87 ? 3.902 11.032 13.309 1.00 96.56 87 VAL A CA 1
ATOM 673 C C . VAL A 1 87 ? 3.644 9.720 12.575 1.00 96.56 87 VAL A C 1
ATOM 675 O O . VAL A 1 87 ? 4.587 9.144 12.029 1.00 96.56 87 VAL A O 1
ATOM 678 N N . ALA A 1 88 ? 2.385 9.282 12.479 1.00 97.62 88 ALA A N 1
ATOM 679 C CA . ALA A 1 88 ? 2.038 8.072 11.735 1.00 97.62 88 ALA A CA 1
ATOM 680 C C . ALA A 1 88 ? 2.408 8.178 10.247 1.00 97.62 88 ALA A C 1
ATOM 682 O O . ALA A 1 88 ? 2.952 7.234 9.677 1.00 97.62 88 ALA A O 1
ATOM 683 N N . THR A 1 89 ? 2.202 9.347 9.635 1.00 97.56 89 THR A N 1
ATOM 684 C CA . THR A 1 89 ? 2.580 9.614 8.241 1.00 97.56 89 THR A CA 1
ATOM 685 C C . THR A 1 89 ? 4.080 9.450 8.035 1.00 97.56 89 THR A C 1
ATOM 687 O O . THR A 1 89 ? 4.506 8.778 7.097 1.00 97.56 89 THR A O 1
ATOM 690 N N . LYS A 1 90 ? 4.904 10.022 8.921 1.00 97.75 90 LYS A N 1
ATOM 691 C CA . LYS A 1 90 ? 6.365 9.858 8.858 1.00 97.75 90 LYS A CA 1
ATOM 692 C C . LYS A 1 90 ? 6.772 8.397 9.030 1.00 97.75 90 LYS A C 1
ATOM 694 O O . LYS A 1 90 ? 7.625 7.926 8.283 1.00 97.75 90 LYS A O 1
ATOM 699 N N . ALA A 1 91 ? 6.152 7.692 9.976 1.00 97.81 91 ALA A N 1
ATOM 700 C CA . ALA A 1 91 ? 6.452 6.292 10.252 1.00 97.81 91 ALA A CA 1
ATOM 701 C C . ALA A 1 91 ? 6.137 5.391 9.047 1.00 97.81 91 ALA A C 1
ATOM 703 O O . ALA A 1 91 ? 6.992 4.611 8.636 1.00 97.81 91 ALA A O 1
ATOM 704 N N . TYR A 1 92 ? 4.964 5.550 8.425 1.00 97.88 92 TYR A N 1
ATOM 705 C CA . TYR A 1 92 ? 4.594 4.791 7.227 1.00 97.88 92 TYR A CA 1
ATOM 706 C C . TYR A 1 92 ? 5.471 5.131 6.021 1.00 97.88 92 TYR A C 1
ATOM 708 O O . TYR A 1 92 ? 5.943 4.220 5.347 1.00 97.88 92 TYR A O 1
ATOM 716 N N . LYS A 1 93 ? 5.756 6.417 5.766 1.00 97.44 93 LYS A N 1
ATOM 717 C CA . LYS A 1 93 ? 6.654 6.817 4.667 1.00 97.44 93 LYS A CA 1
ATOM 718 C C . LYS A 1 93 ? 8.052 6.218 4.833 1.00 97.44 93 LYS A C 1
ATOM 720 O O . LYS A 1 93 ? 8.621 5.720 3.866 1.00 97.44 93 LYS A O 1
ATOM 725 N N . GLN A 1 94 ? 8.587 6.230 6.054 1.00 97.31 94 GLN A N 1
ATOM 726 C CA . GLN A 1 94 ? 9.881 5.620 6.347 1.00 97.31 94 GLN A CA 1
ATOM 727 C C . GLN A 1 94 ? 9.843 4.098 6.163 1.00 97.31 94 GLN A C 1
ATOM 729 O O . GLN A 1 94 ? 10.716 3.552 5.496 1.00 97.31 94 GLN A O 1
ATOM 734 N N . ASN A 1 95 ? 8.819 3.425 6.694 1.00 96.88 95 ASN A N 1
ATOM 735 C CA . ASN A 1 95 ? 8.683 1.972 6.598 1.00 96.88 95 ASN A CA 1
ATOM 736 C C . ASN A 1 95 ? 8.537 1.500 5.139 1.00 96.88 95 ASN A C 1
ATOM 738 O O . ASN A 1 95 ? 9.219 0.566 4.728 1.00 96.88 95 ASN A O 1
ATOM 742 N N . ILE A 1 96 ? 7.736 2.199 4.326 1.00 97.62 96 ILE A N 1
ATOM 743 C CA . ILE A 1 96 ? 7.589 1.924 2.887 1.00 97.62 96 ILE A CA 1
ATOM 744 C C . ILE A 1 96 ? 8.925 2.104 2.159 1.00 97.62 96 ILE A C 1
ATOM 746 O O . ILE A 1 96 ? 9.303 1.260 1.347 1.00 97.62 96 ILE A O 1
ATOM 750 N N . ARG A 1 97 ? 9.664 3.179 2.461 1.00 96.69 97 ARG A N 1
ATOM 751 C CA . ARG A 1 97 ? 10.980 3.425 1.864 1.00 96.69 97 ARG A CA 1
ATOM 752 C C . ARG A 1 97 ? 11.980 2.328 2.226 1.00 96.69 97 ARG A C 1
ATOM 754 O O . ARG A 1 97 ? 12.669 1.828 1.343 1.00 96.69 97 ARG A O 1
ATOM 761 N N . GLU A 1 98 ? 12.046 1.934 3.493 1.00 96.19 98 GLU A N 1
ATOM 762 C CA . GLU A 1 98 ? 12.903 0.832 3.943 1.00 96.19 98 GLU A CA 1
ATOM 763 C C . GLU A 1 98 ? 12.523 -0.487 3.263 1.00 96.19 98 GLU A C 1
ATOM 765 O O . GLU A 1 98 ? 13.396 -1.181 2.747 1.00 96.19 98 GLU A O 1
ATOM 770 N N . ALA A 1 99 ? 11.225 -0.797 3.184 1.00 95.75 99 ALA A N 1
ATOM 771 C CA . ALA A 1 99 ? 10.726 -1.986 2.501 1.00 95.75 99 ALA A CA 1
ATOM 772 C C . ALA A 1 99 ? 11.106 -1.995 1.012 1.00 95.75 99 ALA A C 1
ATOM 774 O O . ALA A 1 99 ? 11.532 -3.024 0.492 1.00 95.75 99 ALA A O 1
ATOM 775 N N . SER A 1 100 ? 11.027 -0.843 0.337 1.00 95.94 100 SER A N 1
ATOM 776 C CA . SER A 1 100 ? 11.375 -0.721 -1.083 1.00 95.94 100 SER A CA 1
ATOM 777 C C . SER A 1 100 ? 12.856 -0.972 -1.396 1.00 95.94 100 SER A C 1
ATOM 779 O O . SER A 1 100 ? 13.187 -1.233 -2.549 1.00 95.94 100 SER A O 1
ATOM 781 N N . GLY A 1 101 ? 13.730 -0.935 -0.382 1.00 95.50 101 GLY A N 1
ATOM 782 C CA . GLY A 1 101 ? 15.160 -1.230 -0.497 1.00 95.50 101 GLY A CA 1
ATOM 783 C C . GLY A 1 101 ? 15.588 -2.604 0.037 1.00 95.50 101 GLY A C 1
ATOM 784 O O . GLY A 1 101 ? 16.782 -2.891 0.033 1.00 95.50 101 GLY A O 1
ATOM 785 N N . ASP A 1 102 ? 14.666 -3.452 0.511 1.00 94.50 102 ASP A N 1
ATOM 786 C CA . ASP A 1 102 ? 14.985 -4.779 1.064 1.00 94.50 102 ASP A CA 1
ATOM 787 C C . ASP A 1 102 ? 14.438 -5.895 0.166 1.00 94.50 102 ASP A C 1
ATOM 789 O O . ASP A 1 102 ? 13.229 -6.101 0.073 1.00 94.50 102 ASP A O 1
ATOM 793 N N . ILE A 1 103 ? 15.316 -6.687 -0.456 1.00 92.94 103 ILE A N 1
ATOM 794 C CA . ILE A 1 103 ? 14.895 -7.797 -1.327 1.00 92.94 103 ILE A CA 1
ATOM 795 C C . ILE A 1 103 ? 14.003 -8.818 -0.600 1.00 92.94 103 ILE A C 1
ATOM 797 O O . ILE A 1 103 ? 13.061 -9.346 -1.189 1.00 92.94 103 ILE A O 1
ATOM 801 N N . ARG A 1 104 ? 14.201 -9.016 0.712 1.00 91.50 104 ARG A N 1
ATOM 802 C CA . ARG A 1 104 ? 13.395 -9.944 1.528 1.00 91.50 104 ARG A CA 1
ATOM 803 C C . ARG A 1 104 ? 11.954 -9.480 1.689 1.00 91.50 104 ARG A C 1
ATOM 805 O O . ARG A 1 104 ? 11.079 -10.268 2.055 1.00 91.50 104 ARG A O 1
ATOM 812 N N . PHE A 1 105 ? 11.683 -8.188 1.506 1.00 92.38 105 PHE A N 1
ATOM 813 C CA . PHE A 1 105 ? 10.312 -7.698 1.427 1.00 92.38 105 PHE A CA 1
ATOM 814 C C . PHE A 1 105 ? 9.643 -8.223 0.153 1.00 92.38 105 PHE A C 1
ATOM 816 O O . PHE A 1 105 ? 8.591 -8.851 0.250 1.00 92.38 105 PHE A O 1
ATOM 823 N N . PHE A 1 106 ? 10.286 -8.071 -1.006 1.00 91.25 106 PHE A N 1
ATOM 824 C CA . PHE A 1 106 ? 9.755 -8.529 -2.293 1.00 91.25 106 PHE A CA 1
ATOM 825 C C . PHE A 1 106 ? 9.602 -10.053 -2.370 1.00 91.25 106 PHE A C 1
ATOM 827 O O . PHE A 1 106 ? 8.572 -10.522 -2.848 1.00 91.25 106 PHE A O 1
ATOM 834 N N . GLU A 1 107 ? 10.553 -10.821 -1.828 1.00 89.31 107 GLU A N 1
ATOM 835 C CA . GLU A 1 107 ? 10.455 -12.289 -1.715 1.00 89.31 107 GLU A CA 1
ATOM 836 C C . GLU A 1 107 ? 9.153 -12.722 -1.026 1.00 89.31 107 GLU A C 1
ATOM 838 O O . GLU A 1 107 ? 8.426 -13.583 -1.519 1.00 89.31 107 GLU A O 1
ATOM 843 N N . ARG A 1 108 ? 8.820 -12.073 0.096 1.00 87.19 108 ARG A N 1
ATOM 844 C CA . ARG A 1 108 ? 7.601 -12.359 0.867 1.00 87.19 108 ARG A CA 1
ATOM 845 C C . ARG A 1 108 ? 6.341 -11.797 0.213 1.00 87.19 108 ARG A C 1
ATOM 847 O O . ARG A 1 108 ? 5.269 -12.371 0.371 1.00 87.19 108 ARG A O 1
ATOM 854 N N . ALA A 1 109 ? 6.459 -10.663 -0.470 1.00 86.12 109 ALA A N 1
ATOM 855 C CA . ALA A 1 109 ? 5.334 -9.925 -1.028 1.00 86.12 109 ALA A CA 1
ATOM 856 C C . ALA A 1 109 ? 4.836 -10.492 -2.365 1.00 86.12 109 ALA A C 1
ATOM 858 O O . ALA A 1 109 ? 3.639 -10.413 -2.641 1.00 86.12 109 ALA A O 1
ATOM 859 N N . LEU A 1 110 ? 5.736 -11.027 -3.196 1.00 80.19 110 LEU A N 1
ATOM 860 C CA . LEU A 1 110 ? 5.422 -11.425 -4.568 1.00 80.19 110 LEU A CA 1
ATOM 861 C C . LEU A 1 110 ? 5.029 -12.896 -4.724 1.00 80.19 110 LEU A C 1
ATOM 863 O O . LEU A 1 110 ? 4.259 -13.183 -5.635 1.00 80.19 110 LEU A O 1
ATOM 867 N N . ASN A 1 111 ? 5.546 -13.810 -3.890 1.00 71.69 111 ASN A N 1
ATOM 868 C CA . ASN A 1 111 ? 5.354 -15.266 -4.037 1.00 71.69 111 ASN A CA 1
ATOM 869 C C . ASN A 1 111 ? 5.376 -15.720 -5.519 1.00 71.69 111 ASN A C 1
ATOM 871 O O . ASN A 1 111 ? 4.418 -16.308 -6.023 1.00 71.69 111 ASN A O 1
ATOM 875 N N . THR A 1 112 ? 6.421 -15.319 -6.248 1.00 71.00 112 THR A N 1
ATOM 876 C CA . THR A 1 112 ? 6.470 -15.329 -7.719 1.00 71.00 112 THR A CA 1
ATOM 877 C C . THR A 1 112 ? 7.691 -16.085 -8.252 1.00 71.00 112 THR A C 1
ATOM 879 O O . THR A 1 112 ? 8.475 -16.627 -7.479 1.00 71.00 112 THR A O 1
ATOM 882 N N . GLU A 1 113 ? 7.850 -16.117 -9.577 1.00 74.12 113 GLU A N 1
ATOM 883 C CA . GLU A 1 113 ? 9.005 -16.690 -10.273 1.00 74.12 113 GLU A CA 1
ATOM 884 C C . GLU A 1 113 ? 10.310 -15.950 -9.918 1.00 74.12 113 GLU A C 1
ATOM 886 O O . GLU A 1 113 ? 10.345 -14.717 -9.891 1.00 74.12 113 GLU A O 1
ATOM 891 N N . ASP A 1 114 ? 11.410 -16.693 -9.754 1.00 80.12 114 ASP A N 1
ATOM 892 C CA . ASP A 1 114 ? 12.740 -16.154 -9.412 1.00 80.12 114 ASP A CA 1
ATOM 893 C C . ASP A 1 114 ? 13.166 -14.989 -10.324 1.00 80.12 114 ASP A C 1
ATOM 895 O O . ASP A 1 114 ? 13.720 -13.987 -9.871 1.00 80.12 114 ASP A O 1
ATOM 899 N N . ARG A 1 115 ? 12.806 -15.060 -11.611 1.00 82.50 115 ARG A N 1
ATOM 900 C CA . ARG A 1 115 ? 13.106 -14.029 -12.613 1.00 82.50 115 ARG A CA 1
ATOM 901 C C . ARG A 1 115 ? 12.513 -12.654 -12.274 1.00 82.50 115 ARG A C 1
ATOM 903 O O . ARG A 1 115 ? 13.102 -11.635 -12.624 1.00 82.50 115 ARG A O 1
ATOM 910 N N . PHE A 1 116 ? 11.354 -12.579 -11.620 1.00 88.44 116 PHE A N 1
ATOM 911 C CA . PHE A 1 116 ? 10.784 -11.288 -11.210 1.00 88.44 116 PHE A CA 1
ATOM 912 C C . PHE A 1 116 ? 11.555 -10.716 -10.023 1.00 88.44 116 PHE A C 1
ATOM 914 O O . PHE A 1 116 ? 11.856 -9.521 -10.013 1.00 88.44 116 PHE A O 1
ATOM 921 N N . LEU A 1 117 ? 11.939 -11.568 -9.067 1.00 90.75 117 LEU A N 1
ATOM 922 C CA . LEU A 1 117 ? 12.781 -11.171 -7.938 1.00 90.75 117 LEU A CA 1
ATOM 923 C C . LEU A 1 117 ? 14.143 -10.649 -8.405 1.00 90.75 117 LEU A C 1
ATOM 925 O O . LEU A 1 117 ? 14.612 -9.646 -7.877 1.00 90.75 117 LEU A O 1
ATOM 929 N N . GLU A 1 118 ? 14.739 -11.235 -9.445 1.00 91.56 118 GLU A N 1
ATOM 930 C CA . GLU A 1 118 ? 15.972 -10.721 -10.059 1.00 91.56 118 GLU A CA 1
ATOM 931 C C . GLU A 1 118 ? 15.815 -9.294 -10.614 1.00 91.56 118 GLU A C 1
ATOM 933 O O . GLU A 1 118 ? 16.710 -8.457 -10.452 1.00 91.56 118 GLU A O 1
ATOM 938 N N . ILE A 1 119 ? 14.672 -8.979 -11.237 1.00 93.62 119 ILE A N 1
ATOM 939 C CA . ILE A 1 119 ? 14.391 -7.631 -11.757 1.00 93.62 119 ILE A CA 1
ATOM 940 C C . ILE A 1 119 ? 14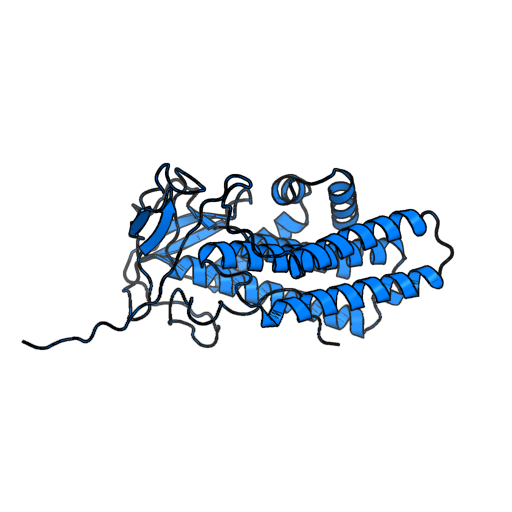.221 -6.637 -10.603 1.00 93.62 119 ILE A C 1
ATOM 942 O O . ILE A 1 119 ? 14.796 -5.549 -10.654 1.00 93.62 119 ILE A O 1
ATOM 946 N N . PHE A 1 120 ? 13.501 -7.010 -9.540 1.00 94.06 120 PHE A N 1
ATOM 947 C CA . PHE A 1 120 ? 13.392 -6.185 -8.329 1.00 94.06 120 PHE A CA 1
ATOM 948 C C . PHE A 1 120 ? 14.748 -5.994 -7.644 1.00 94.06 120 PHE A C 1
ATOM 950 O O . PHE A 1 120 ? 15.084 -4.882 -7.249 1.00 94.06 120 PHE A O 1
ATOM 957 N N . ASN A 1 121 ? 15.579 -7.033 -7.577 1.00 94.31 121 ASN A N 1
ATOM 958 C CA . ASN A 1 121 ? 16.927 -6.921 -7.033 1.00 94.31 121 ASN A CA 1
ATOM 959 C C . ASN A 1 121 ? 17.796 -5.970 -7.871 1.00 94.31 121 ASN A C 1
ATOM 961 O O . ASN A 1 121 ? 18.516 -5.137 -7.323 1.00 94.31 121 ASN A O 1
ATOM 965 N N . THR A 1 122 ? 17.685 -6.032 -9.200 1.00 93.69 122 THR A N 1
ATOM 966 C CA . THR A 1 122 ? 18.354 -5.087 -10.111 1.00 93.69 122 THR A CA 1
ATOM 967 C C . THR A 1 122 ? 17.869 -3.657 -9.875 1.00 93.69 122 THR A C 1
ATOM 969 O O . THR A 1 122 ? 18.667 -2.723 -9.856 1.00 93.69 122 THR A O 1
ATOM 972 N N . ALA A 1 123 ? 16.566 -3.479 -9.659 1.00 94.38 123 ALA A N 1
ATOM 973 C CA . ALA A 1 123 ? 15.970 -2.184 -9.374 1.00 94.38 123 ALA A CA 1
ATOM 974 C C . ALA A 1 123 ? 16.483 -1.572 -8.068 1.00 94.38 123 ALA A C 1
ATOM 976 O O . ALA A 1 123 ? 16.815 -0.391 -8.050 1.00 94.38 123 ALA A O 1
ATOM 977 N N . ILE A 1 124 ? 16.574 -2.370 -6.998 1.00 95.25 124 ILE A N 1
ATOM 978 C CA . ILE A 1 124 ? 17.031 -1.918 -5.675 1.00 95.25 124 ILE A CA 1
ATOM 979 C C . ILE A 1 124 ? 18.438 -1.324 -5.774 1.00 95.25 124 ILE A C 1
ATOM 981 O O . ILE A 1 124 ? 18.713 -0.277 -5.193 1.00 95.25 124 ILE A O 1
ATOM 985 N N . HIS A 1 125 ? 19.304 -1.951 -6.572 1.00 94.25 125 HIS A N 1
ATOM 986 C CA . HIS A 1 125 ? 20.684 -1.517 -6.792 1.00 94.25 125 HIS A CA 1
ATOM 987 C C . HIS A 1 125 ? 20.834 -0.497 -7.936 1.00 94.25 125 HIS A C 1
ATOM 989 O O . HIS A 1 125 ? 21.955 -0.134 -8.291 1.00 94.25 125 HIS A O 1
ATOM 995 N N . SER A 1 126 ? 19.733 -0.035 -8.536 1.00 90.44 126 SER A N 1
ATOM 996 C CA . SER A 1 126 ? 19.766 0.948 -9.618 1.00 90.44 126 SER A CA 1
ATOM 997 C C . SER A 1 126 ? 20.070 2.350 -9.091 1.00 90.44 126 SER A C 1
ATOM 999 O O . SER A 1 126 ? 19.445 2.817 -8.142 1.00 90.44 126 SER A O 1
ATOM 1001 N N . GLU A 1 127 ? 20.950 3.082 -9.771 1.00 85.88 127 GLU A N 1
ATOM 1002 C CA . GLU A 1 127 ? 21.163 4.516 -9.514 1.00 85.88 127 GLU A CA 1
ATOM 1003 C C . GLU A 1 127 ? 20.074 5.402 -10.157 1.00 85.88 127 GLU A C 1
ATOM 1005 O O . GLU A 1 127 ? 20.056 6.620 -9.971 1.00 85.88 127 GLU A O 1
ATOM 1010 N N . GLY A 1 128 ? 19.142 4.804 -10.911 1.00 86.12 128 GLY A N 1
ATOM 1011 C CA . GLY A 1 128 ? 18.053 5.506 -11.583 1.00 86.12 128 GLY A CA 1
ATOM 1012 C C . GLY A 1 128 ? 17.038 6.065 -10.589 1.00 86.12 128 GLY A C 1
ATOM 1013 O O . GLY A 1 128 ? 16.285 5.322 -9.958 1.00 86.12 128 GLY A O 1
ATOM 1014 N N . HIS A 1 129 ? 16.957 7.392 -10.484 1.00 87.94 129 HIS A N 1
ATOM 1015 C CA . HIS A 1 129 ? 16.038 8.061 -9.560 1.00 87.94 129 HIS A CA 1
ATOM 1016 C C . HIS A 1 129 ? 14.570 7.651 -9.768 1.00 87.94 129 HIS A C 1
ATOM 1018 O O . HIS A 1 129 ? 13.830 7.466 -8.799 1.00 87.94 129 HIS A O 1
ATOM 1024 N N . LEU A 1 130 ? 14.147 7.476 -11.025 1.00 90.06 130 LEU A N 1
ATOM 1025 C CA . LEU A 1 130 ? 12.786 7.049 -11.354 1.00 90.06 130 LEU A CA 1
ATOM 1026 C C . LEU A 1 130 ? 12.526 5.582 -11.002 1.00 90.06 130 LEU A C 1
ATOM 1028 O O . LEU A 1 130 ? 11.423 5.263 -10.562 1.00 90.06 130 LEU A O 1
ATOM 1032 N N . VAL A 1 131 ? 13.537 4.714 -11.106 1.00 93.62 131 VAL A N 1
ATOM 1033 C CA . VAL A 1 131 ? 13.449 3.317 -10.653 1.00 93.62 131 VAL A CA 1
ATOM 1034 C C . VAL A 1 131 ? 13.224 3.262 -9.146 1.00 93.62 131 VAL A C 1
ATOM 1036 O O . VAL A 1 131 ? 12.300 2.590 -8.696 1.00 93.62 131 VAL A O 1
ATOM 1039 N N . GLN A 1 132 ? 13.995 4.031 -8.373 1.00 94.31 132 GLN A N 1
ATOM 1040 C CA . GLN A 1 132 ? 13.847 4.088 -6.916 1.00 94.31 132 GLN A CA 1
ATOM 1041 C C . GLN A 1 132 ? 12.455 4.591 -6.503 1.00 94.31 132 GLN A C 1
ATOM 1043 O O . GLN A 1 132 ? 11.808 4.010 -5.634 1.00 94.31 132 GLN A O 1
ATOM 1048 N N . LYS A 1 133 ? 11.928 5.615 -7.188 1.00 95.25 133 LYS A N 1
ATOM 1049 C CA . LYS A 1 133 ? 10.546 6.072 -6.965 1.00 95.25 133 LYS A CA 1
ATOM 1050 C C . LYS A 1 133 ? 9.500 5.033 -7.357 1.00 95.25 133 LYS A C 1
ATOM 1052 O O . LYS A 1 133 ? 8.490 4.917 -6.669 1.00 95.25 133 LYS A O 1
ATOM 1057 N N . ALA A 1 134 ? 9.713 4.293 -8.445 1.00 95.62 134 ALA A N 1
ATOM 1058 C CA . ALA A 1 134 ? 8.805 3.228 -8.857 1.00 95.62 134 ALA A CA 1
ATOM 1059 C C . ALA A 1 134 ? 8.788 2.073 -7.850 1.00 95.62 134 ALA A C 1
ATOM 1061 O O . ALA A 1 134 ? 7.714 1.546 -7.574 1.00 95.62 134 ALA A O 1
ATOM 1062 N N . LEU A 1 135 ? 9.935 1.715 -7.263 1.00 96.81 135 LEU A N 1
ATOM 1063 C CA . LEU A 1 135 ? 10.009 0.734 -6.176 1.00 96.81 135 LEU A CA 1
ATOM 1064 C C . LEU A 1 135 ? 9.258 1.198 -4.932 1.00 96.81 135 LEU A C 1
ATOM 1066 O O . LEU A 1 135 ? 8.461 0.440 -4.382 1.00 96.81 135 LEU A O 1
ATOM 1070 N N . GLU A 1 136 ? 9.475 2.447 -4.513 1.00 97.56 136 GLU A N 1
ATOM 1071 C CA . GLU A 1 136 ? 8.762 3.026 -3.372 1.00 97.56 136 GLU A CA 1
ATOM 1072 C C . GLU A 1 136 ? 7.247 3.055 -3.633 1.00 97.56 136 GLU A C 1
ATOM 1074 O O . GLU A 1 136 ? 6.457 2.711 -2.753 1.00 97.56 136 GLU A O 1
ATOM 1079 N N . LEU A 1 137 ? 6.832 3.378 -4.865 1.00 97.38 137 LEU A N 1
ATOM 1080 C CA . LEU A 1 137 ? 5.424 3.362 -5.262 1.00 97.38 137 LEU A CA 1
ATOM 1081 C C . LEU A 1 137 ? 4.850 1.942 -5.270 1.00 97.38 137 LEU A C 1
ATOM 1083 O O . LEU A 1 137 ? 3.734 1.734 -4.800 1.00 97.38 137 LEU A O 1
ATOM 1087 N N . TRP A 1 138 ? 5.604 0.960 -5.767 1.00 96.31 138 TRP A N 1
ATOM 1088 C CA . TRP A 1 138 ? 5.192 -0.441 -5.746 1.00 96.31 138 TRP A CA 1
ATOM 1089 C C . TRP A 1 138 ? 4.970 -0.928 -4.316 1.00 96.31 138 TRP A C 1
ATOM 1091 O O . TRP A 1 138 ? 3.919 -1.501 -4.021 1.00 96.31 138 TRP A O 1
ATOM 1101 N N . ALA A 1 139 ? 5.911 -0.633 -3.414 1.00 96.19 139 ALA A N 1
ATOM 1102 C CA . ALA A 1 139 ? 5.783 -0.967 -2.003 1.00 96.19 139 ALA A CA 1
ATOM 1103 C C . ALA A 1 139 ? 4.544 -0.291 -1.394 1.00 96.19 139 ALA A C 1
ATOM 1105 O O . ALA A 1 139 ? 3.720 -0.971 -0.789 1.00 96.19 139 ALA A O 1
ATOM 1106 N N . ALA A 1 140 ? 4.336 1.009 -1.629 1.00 96.19 140 ALA A N 1
ATOM 1107 C CA . ALA A 1 140 ? 3.148 1.718 -1.151 1.00 96.19 140 ALA A CA 1
ATOM 1108 C C . ALA A 1 140 ? 1.836 1.058 -1.631 1.00 96.19 140 ALA A C 1
ATOM 1110 O O . ALA A 1 140 ? 0.942 0.793 -0.822 1.00 96.19 140 ALA A O 1
ATOM 1111 N N . CYS A 1 141 ? 1.758 0.694 -2.917 1.00 93.38 141 CYS A N 1
ATOM 1112 C CA . CYS A 1 141 ? 0.614 -0.021 -3.483 1.00 93.38 141 CYS A CA 1
ATOM 1113 C C . CYS A 1 141 ? 0.399 -1.403 -2.865 1.00 93.38 141 CYS A C 1
ATOM 1115 O O . CYS A 1 141 ? -0.752 -1.796 -2.649 1.00 93.38 141 CYS A O 1
ATOM 1117 N N . TRP A 1 142 ? 1.467 -2.132 -2.541 1.00 93.12 142 TRP A N 1
ATOM 1118 C CA . TRP A 1 142 ? 1.370 -3.411 -1.842 1.00 93.12 142 TRP A CA 1
ATOM 1119 C C . TRP A 1 142 ? 0.817 -3.241 -0.418 1.00 93.12 142 TRP A C 1
ATOM 1121 O O . TRP A 1 142 ? -0.119 -3.953 -0.040 1.00 93.12 142 TRP A O 1
ATOM 1131 N N . PHE A 1 143 ? 1.303 -2.250 0.340 1.00 93.06 143 PHE A N 1
ATOM 1132 C CA . PHE A 1 143 ? 0.791 -1.934 1.682 1.00 93.06 143 PHE A CA 1
ATOM 1133 C C . PHE A 1 143 ? -0.707 -1.588 1.636 1.00 93.06 143 PHE A C 1
ATOM 1135 O O . PHE A 1 143 ? -1.504 -2.173 2.363 1.00 93.06 143 PHE A O 1
ATOM 1142 N N . ASN A 1 144 ? -1.130 -0.733 0.699 1.00 90.00 144 ASN A N 1
ATOM 1143 C CA . ASN A 1 144 ? -2.537 -0.342 0.496 1.00 90.00 144 ASN A CA 1
ATOM 1144 C C . ASN A 1 144 ? -3.428 -1.462 -0.097 1.00 90.00 144 ASN A C 1
ATOM 1146 O O . ASN A 1 144 ? -4.634 -1.286 -0.327 1.00 90.00 144 ASN A O 1
ATOM 1150 N N . SER A 1 145 ? -2.842 -2.612 -0.428 1.00 86.19 145 SER A N 1
ATOM 1151 C CA . SER A 1 145 ? -3.548 -3.796 -0.934 1.00 86.19 145 SER A CA 1
ATOM 1152 C C . SER A 1 145 ? -3.621 -4.925 0.090 1.00 86.19 145 SER A C 1
ATOM 1154 O O . SER A 1 145 ? -4.345 -5.898 -0.130 1.00 86.19 145 SER A O 1
ATOM 1156 N N . THR A 1 146 ? -2.926 -4.776 1.214 1.00 88.25 146 THR A N 1
ATOM 1157 C CA . THR A 1 146 ? -2.744 -5.814 2.223 1.00 88.25 146 THR A CA 1
ATOM 1158 C C . THR A 1 146 ? -3.478 -5.434 3.504 1.00 88.25 146 THR A C 1
ATOM 1160 O O . THR A 1 146 ? -3.556 -4.267 3.880 1.00 88.25 146 THR A O 1
ATOM 1163 N N . SER A 1 147 ? -4.069 -6.419 4.179 1.00 88.75 147 SER A N 1
ATOM 1164 C CA . SER A 1 147 ? -4.739 -6.188 5.459 1.00 88.75 147 SER A CA 1
ATOM 1165 C C . SER A 1 147 ? -3.731 -5.840 6.556 1.00 88.75 147 SER A C 1
ATOM 1167 O O . SER A 1 147 ? -2.731 -6.539 6.731 1.00 88.75 147 SER A O 1
ATOM 1169 N N . THR A 1 148 ? -4.037 -4.801 7.330 1.00 94.25 148 THR A N 1
ATOM 1170 C CA . THR A 1 148 ? -3.276 -4.409 8.522 1.00 94.25 148 THR A CA 1
ATOM 1171 C C . THR A 1 148 ? -3.828 -5.095 9.772 1.00 94.25 148 THR A C 1
ATOM 1173 O O . THR A 1 148 ? -5.035 -5.045 10.036 1.00 94.25 148 THR A O 1
ATOM 1176 N N . TYR A 1 149 ? -2.939 -5.669 10.581 1.00 96.50 149 TYR A N 1
ATOM 1177 C CA . TYR A 1 149 ? -3.270 -6.323 11.849 1.00 96.50 149 TYR A CA 1
ATOM 1178 C C . TYR A 1 149 ? -2.423 -5.781 12.999 1.00 96.50 149 TYR A C 1
ATOM 1180 O O . TYR A 1 149 ? -1.295 -5.343 12.786 1.00 96.50 149 TYR A O 1
ATOM 1188 N N . ILE A 1 150 ? -2.939 -5.857 14.227 1.00 97.88 150 ILE A N 1
ATOM 1189 C CA . ILE A 1 150 ? -2.141 -5.636 15.436 1.00 97.88 150 ILE A CA 1
ATOM 1190 C C . ILE A 1 150 ? -1.263 -6.872 15.655 1.00 97.88 150 ILE A C 1
ATOM 1192 O O . ILE A 1 150 ? -1.766 -7.995 15.734 1.00 97.88 150 ILE A O 1
ATOM 1196 N N . VAL A 1 151 ? 0.047 -6.663 15.756 1.00 96.69 151 VAL A N 1
ATOM 1197 C CA . VAL A 1 151 ? 1.051 -7.733 15.897 1.00 96.69 151 VAL A CA 1
ATOM 1198 C C . VAL A 1 151 ? 1.854 -7.652 17.197 1.00 96.69 151 VAL A C 1
ATOM 1200 O O . VAL A 1 151 ? 2.538 -8.610 17.545 1.00 96.69 151 VAL A O 1
ATOM 1203 N N . GLY A 1 152 ? 1.750 -6.541 17.932 1.00 93.56 152 GLY A N 1
ATOM 1204 C CA . GLY A 1 152 ? 2.403 -6.365 19.232 1.00 93.56 152 GLY A CA 1
ATOM 1205 C C . GLY A 1 152 ? 1.664 -7.023 20.405 1.00 93.56 152 GLY A C 1
ATOM 1206 O O . GLY A 1 152 ? 0.550 -7.536 20.273 1.00 93.56 152 GLY A O 1
ATOM 1207 N N . GLU A 1 153 ? 2.281 -6.959 21.589 1.00 93.94 153 GLU A N 1
ATOM 1208 C CA . GLU A 1 153 ? 1.696 -7.463 22.843 1.00 93.94 153 GLU A CA 1
ATOM 1209 C C . GLU A 1 153 ? 0.437 -6.687 23.252 1.00 93.94 153 GLU A C 1
ATOM 1211 O O . GLU A 1 153 ? -0.553 -7.271 23.697 1.00 93.94 153 GLU A O 1
ATOM 1216 N N . ASN A 1 154 ? 0.449 -5.364 23.067 1.00 96.12 154 ASN A N 1
ATOM 1217 C CA . ASN A 1 154 ? -0.705 -4.524 23.351 1.00 96.12 154 ASN A CA 1
ATOM 1218 C C . ASN A 1 154 ? -1.758 -4.653 22.242 1.00 96.12 154 ASN A C 1
ATOM 1220 O O . ASN A 1 154 ? -1.661 -4.025 21.189 1.00 96.12 154 ASN A O 1
ATOM 1224 N N . ARG A 1 155 ? -2.787 -5.457 22.515 1.00 96.25 155 ARG A N 1
ATOM 1225 C CA . ARG A 1 155 ? -3.897 -5.747 21.597 1.00 96.25 155 ARG A CA 1
ATOM 1226 C C . ARG A 1 155 ? -5.135 -4.887 21.832 1.00 96.25 155 ARG A C 1
ATOM 1228 O O . ARG A 1 155 ? -6.172 -5.181 21.254 1.00 96.25 155 ARG A O 1
ATOM 1235 N N . LEU A 1 156 ? -5.072 -3.871 22.698 1.00 95.94 156 LEU A N 1
ATOM 1236 C CA . LEU A 1 156 ? -6.207 -2.977 23.000 1.00 95.94 156 LEU A CA 1
ATOM 1237 C C . LEU A 1 156 ? -7.463 -3.702 23.530 1.00 95.94 156 LEU A C 1
ATOM 1239 O O . LEU A 1 156 ? -8.582 -3.211 23.398 1.00 95.94 156 LEU A O 1
ATOM 1243 N N . GLY A 1 157 ? -7.305 -4.912 24.079 1.00 94.12 157 GLY A N 1
ATOM 1244 C CA . GLY A 1 157 ? -8.436 -5.775 24.440 1.00 94.12 157 GLY A CA 1
ATOM 1245 C C . GLY A 1 157 ? -9.274 -6.243 23.240 1.00 94.12 157 GLY A C 1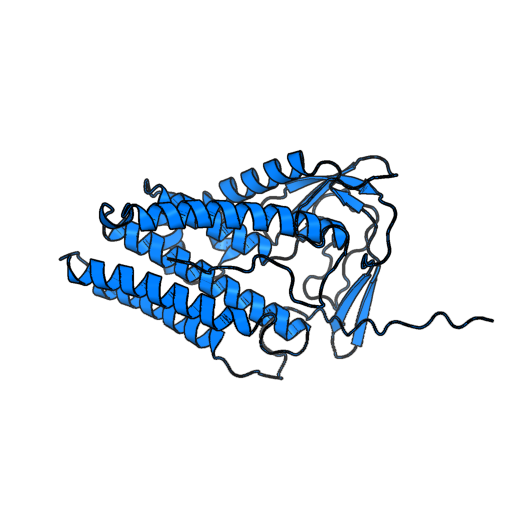
ATOM 1246 O O . GLY A 1 157 ? -10.420 -6.656 23.422 1.00 94.12 157 GLY A O 1
ATOM 1247 N N . GLN A 1 158 ? -8.736 -6.152 22.022 1.00 94.62 158 GLN A N 1
ATOM 1248 C CA . GLN A 1 158 ? -9.353 -6.642 20.798 1.00 94.62 158 GLN A CA 1
ATOM 1249 C C . GLN A 1 158 ? -9.230 -8.166 20.719 1.00 94.62 158 GLN A C 1
ATOM 1251 O O . GLN A 1 158 ? -8.152 -8.734 20.920 1.00 94.62 158 GLN A O 1
ATOM 1256 N N . LEU A 1 159 ? -10.341 -8.825 20.394 1.00 95.31 159 LEU A N 1
ATOM 1257 C CA . LEU A 1 159 ? -10.349 -10.260 20.134 1.00 95.31 159 LEU A CA 1
ATOM 1258 C C . LEU A 1 159 ? -9.774 -10.551 18.740 1.00 95.31 159 LEU A C 1
ATOM 1260 O O . LEU A 1 159 ? -10.029 -9.773 17.812 1.00 95.31 159 LEU A O 1
ATOM 1264 N N . PRO A 1 160 ? -9.003 -11.641 18.583 1.00 95.94 160 PRO A N 1
ATOM 1265 C CA . PRO A 1 160 ? -8.558 -12.087 17.274 1.00 95.94 160 PRO A CA 1
ATOM 1266 C C . PRO A 1 160 ? -9.729 -12.631 16.446 1.00 95.94 160 PRO A C 1
ATOM 1268 O O . PRO A 1 160 ? -10.773 -12.990 16.993 1.00 95.94 160 PRO A O 1
ATOM 1271 N N . TYR A 1 161 ? -9.531 -12.722 15.134 1.00 93.62 161 TYR A N 1
ATOM 1272 C CA . TYR A 1 161 ? -10.428 -13.473 14.264 1.00 93.62 161 TYR A CA 1
ATOM 1273 C C . TYR A 1 161 ? -10.441 -14.960 14.628 1.00 93.62 161 TYR A C 1
ATOM 1275 O O . TYR A 1 161 ? -9.415 -15.518 15.030 1.00 93.62 161 TYR A O 1
ATOM 1283 N N . ASP A 1 162 ? -11.606 -15.587 14.473 1.00 93.12 162 ASP A N 1
ATOM 1284 C CA . ASP A 1 162 ? -11.775 -17.024 14.667 1.00 93.12 162 ASP A CA 1
ATOM 1285 C C . ASP A 1 162 ? -11.284 -17.834 13.449 1.00 93.12 162 ASP A C 1
ATOM 1287 O O . ASP A 1 162 ? -10.829 -17.282 12.444 1.00 93.12 162 ASP A O 1
ATOM 1291 N N . GLU A 1 163 ? -11.377 -19.160 13.553 1.00 93.75 163 GLU A N 1
ATOM 1292 C CA . GLU A 1 163 ? -10.932 -20.120 12.529 1.00 93.75 163 GLU A CA 1
ATOM 1293 C C . GLU A 1 163 ? -11.703 -20.034 11.203 1.00 93.75 163 GLU A C 1
ATOM 1295 O O . GLU A 1 163 ? -11.298 -20.636 10.214 1.00 93.75 163 GLU A O 1
ATOM 1300 N N . THR A 1 164 ? -12.819 -19.304 11.161 1.00 89.25 164 THR A N 1
ATOM 1301 C CA . THR A 1 164 ? -13.627 -19.142 9.943 1.00 89.25 164 THR A CA 1
ATOM 1302 C C . THR A 1 164 ? -13.165 -17.969 9.084 1.00 89.25 164 THR A C 1
ATOM 1304 O O . THR A 1 164 ? -13.601 -17.819 7.941 1.00 89.25 164 THR A O 1
ATOM 1307 N N . TYR A 1 165 ? -12.297 -17.109 9.620 1.00 86.69 165 TYR A N 1
ATOM 1308 C CA . TYR A 1 165 ? -11.719 -16.003 8.873 1.00 86.69 165 TYR A CA 1
ATOM 1309 C C . TYR A 1 165 ? -10.523 -16.464 8.033 1.00 86.69 165 TYR A C 1
ATOM 1311 O O . TYR A 1 165 ? -9.872 -17.455 8.337 1.00 86.69 165 TYR A O 1
ATOM 1319 N N . GLN A 1 166 ? -10.190 -15.711 6.984 1.00 81.75 166 GLN A N 1
ATOM 1320 C CA . GLN A 1 166 ? -9.064 -16.030 6.097 1.00 81.75 166 GLN A CA 1
ATOM 1321 C C . GLN A 1 166 ? -7.694 -16.002 6.783 1.00 81.75 166 GLN A C 1
ATOM 1323 O O . GLN A 1 166 ? -6.775 -16.697 6.368 1.00 81.75 166 GLN A O 1
ATOM 1328 N N . ASP A 1 167 ? -7.579 -15.206 7.846 1.00 86.12 167 ASP A N 1
ATOM 1329 C CA . ASP A 1 167 ? -6.365 -15.058 8.639 1.00 86.12 167 ASP A CA 1
ATOM 1330 C C . ASP A 1 167 ? -6.670 -15.342 10.126 1.00 86.12 167 ASP A C 1
ATOM 1332 O O . ASP A 1 167 ? -6.703 -14.400 10.935 1.00 86.12 167 ASP A O 1
ATOM 1336 N N . PRO A 1 168 ? -6.934 -16.607 10.515 1.00 92.06 168 PRO A N 1
ATOM 1337 C CA . PRO A 1 168 ? -7.275 -16.955 11.890 1.00 92.06 168 PRO A CA 1
ATOM 1338 C C . PRO A 1 168 ? -6.227 -16.475 12.894 1.00 92.06 168 PRO A C 1
ATOM 1340 O O . PRO A 1 168 ? -5.024 -16.432 12.618 1.00 92.06 168 PRO A O 1
ATOM 1343 N N . GLY A 1 169 ? -6.680 -16.076 14.081 1.00 94.31 169 GLY A N 1
ATOM 1344 C CA . GLY A 1 169 ? -5.798 -15.645 15.165 1.00 94.31 169 GLY A CA 1
ATOM 1345 C C . GLY A 1 169 ? -5.192 -14.244 14.997 1.00 94.31 169 GLY A C 1
ATOM 1346 O O . GLY A 1 169 ? -4.599 -13.726 15.950 1.00 94.31 169 GLY A O 1
ATOM 1347 N N . LYS A 1 170 ? -5.344 -13.590 13.834 1.00 95.44 170 LYS A N 1
ATOM 1348 C CA . LYS A 1 170 ? -4.920 -12.193 13.646 1.00 95.44 170 LYS A CA 1
ATOM 1349 C C . LYS A 1 170 ? -5.841 -11.238 14.394 1.00 95.44 170 LYS A C 1
ATOM 1351 O O . LYS A 1 170 ? -7.045 -11.455 14.489 1.00 95.44 170 LYS A O 1
ATOM 1356 N N . VAL A 1 171 ? -5.271 -10.150 14.906 1.00 96.81 171 VAL A N 1
ATOM 1357 C CA . VAL A 1 171 ? -6.008 -9.144 15.677 1.00 96.81 171 VAL A CA 1
ATOM 1358 C C . VAL A 1 171 ? -6.318 -7.950 14.771 1.00 96.81 171 VAL A C 1
ATOM 1360 O O . VAL A 1 171 ? -5.383 -7.325 14.264 1.00 96.81 171 VAL A O 1
ATOM 1363 N N . PRO A 1 172 ? -7.596 -7.612 14.530 1.00 95.56 172 PRO A N 1
ATOM 1364 C CA . PRO A 1 172 ? -7.940 -6.492 13.669 1.00 95.56 172 PRO A CA 1
ATOM 1365 C C . PRO A 1 172 ? -7.608 -5.145 14.306 1.00 95.56 172 PRO A C 1
ATOM 1367 O O . PRO A 1 172 ? -7.611 -4.980 15.522 1.00 95.56 172 PRO A O 1
ATOM 1370 N N . ILE A 1 173 ? -7.418 -4.147 13.453 1.00 95.94 173 ILE A N 1
ATOM 1371 C CA . ILE A 1 173 ? -7.529 -2.739 13.834 1.00 95.94 173 ILE A CA 1
ATOM 1372 C C . ILE A 1 173 ? -8.967 -2.243 13.631 1.00 95.94 173 ILE A C 1
ATOM 1374 O O . ILE A 1 173 ? -9.735 -2.805 12.834 1.00 95.94 173 ILE A O 1
ATOM 1378 N N . SER A 1 174 ? -9.327 -1.148 14.302 1.00 94.94 174 SER A N 1
ATOM 1379 C CA . SER A 1 174 ? -10.600 -0.464 14.060 1.00 94.94 174 SER A CA 1
ATOM 1380 C C . SER A 1 174 ? -10.735 -0.039 12.590 1.00 94.94 174 SER A C 1
ATOM 1382 O O . SER A 1 174 ? -9.750 0.132 11.859 1.00 94.94 174 SER A O 1
ATOM 1384 N N . LEU A 1 175 ? -11.973 0.115 12.125 1.00 92.81 175 LEU A N 1
ATOM 1385 C CA . LEU A 1 175 ? -12.245 0.542 10.752 1.00 92.81 175 LEU A CA 1
ATOM 1386 C C . LEU A 1 175 ? -11.839 1.996 10.491 1.00 92.81 175 LEU A C 1
ATOM 1388 O O . LEU A 1 175 ? -11.354 2.292 9.397 1.00 92.81 175 LEU A O 1
ATOM 1392 N N . VAL A 1 176 ? -11.949 2.857 11.506 1.00 94.62 176 VAL A N 1
ATOM 1393 C CA . VAL A 1 176 ? -11.451 4.239 11.474 1.00 94.62 176 VAL A CA 1
ATOM 1394 C C . VAL A 1 176 ? -9.929 4.256 11.335 1.00 94.62 176 VAL A C 1
ATOM 1396 O O . VAL A 1 176 ? -9.422 4.868 10.401 1.00 94.62 176 VAL A O 1
ATOM 1399 N N . MET A 1 177 ? -9.199 3.507 12.168 1.00 95.62 177 MET A N 1
ATOM 1400 C CA . MET A 1 177 ? -7.734 3.404 12.092 1.00 95.62 177 MET A CA 1
ATOM 1401 C C . MET A 1 177 ? -7.271 2.862 10.737 1.00 95.62 177 MET A C 1
ATOM 1403 O O . MET A 1 177 ? -6.366 3.413 10.115 1.00 95.62 177 MET A O 1
ATOM 1407 N N . SER A 1 178 ? -7.937 1.821 10.232 1.00 94.00 178 SER A N 1
ATOM 1408 C CA . SER A 1 178 ? -7.665 1.287 8.894 1.00 94.00 178 SER A CA 1
ATOM 1409 C C . SER A 1 178 ? -7.870 2.341 7.807 1.00 94.00 178 SER A C 1
ATOM 1411 O O . SER A 1 178 ? -7.126 2.375 6.831 1.00 94.00 178 SER A O 1
ATOM 1413 N N . HIS A 1 179 ? -8.872 3.207 7.954 1.00 92.94 179 HIS A N 1
ATOM 1414 C CA . HIS A 1 179 ? -9.105 4.292 7.012 1.00 92.94 179 HIS A CA 1
ATOM 1415 C C . HIS A 1 179 ? -8.039 5.394 7.113 1.00 92.94 179 HIS A C 1
ATOM 1417 O O . HIS A 1 179 ? -7.563 5.838 6.072 1.00 92.94 179 HIS A O 1
ATOM 1423 N N . GLN A 1 180 ? -7.604 5.767 8.325 1.00 95.50 180 GLN A N 1
ATOM 1424 C CA . GLN A 1 180 ? -6.490 6.705 8.535 1.00 95.50 180 GLN A CA 1
ATOM 1425 C C . GLN A 1 180 ? -5.219 6.217 7.824 1.00 95.50 180 GLN A C 1
ATOM 1427 O O . GLN A 1 180 ? -4.633 6.955 7.038 1.00 95.50 180 GLN A O 1
ATOM 1432 N N . ILE A 1 181 ? -4.846 4.948 8.023 1.00 96.12 181 ILE A N 1
ATOM 1433 C CA . ILE A 1 181 ? -3.678 4.325 7.375 1.00 96.12 181 ILE A CA 1
ATOM 1434 C C . ILE A 1 181 ? -3.812 4.359 5.847 1.00 96.12 181 ILE A C 1
ATOM 1436 O O . ILE A 1 181 ? -2.884 4.764 5.152 1.00 96.12 181 ILE A O 1
ATOM 1440 N N . ASN A 1 182 ? -4.983 4.001 5.311 1.00 93.00 182 ASN A N 1
ATOM 1441 C CA . ASN A 1 182 ? -5.212 4.039 3.866 1.00 93.00 182 ASN A CA 1
ATOM 1442 C C . ASN A 1 182 ? -5.045 5.448 3.284 1.00 93.00 182 ASN A C 1
ATOM 1444 O O . ASN A 1 182 ? -4.453 5.586 2.219 1.00 93.00 182 ASN A O 1
ATOM 1448 N N . LEU A 1 183 ? -5.555 6.487 3.955 1.00 93.81 183 LEU A N 1
ATOM 1449 C CA . LEU A 1 183 ? -5.407 7.869 3.487 1.00 93.81 183 LEU A CA 1
ATOM 1450 C C . LEU A 1 183 ? -3.941 8.326 3.521 1.00 93.81 183 LEU A C 1
ATOM 1452 O O . LEU A 1 183 ? -3.482 8.913 2.544 1.00 93.81 183 LEU A O 1
ATOM 1456 N N . ILE A 1 184 ? -3.193 7.977 4.577 1.00 96.25 184 ILE A N 1
ATOM 1457 C CA . ILE A 1 184 ? -1.743 8.231 4.670 1.00 96.25 184 ILE A CA 1
ATOM 1458 C C . ILE A 1 184 ? -1.005 7.621 3.472 1.00 96.25 184 ILE A C 1
ATOM 1460 O O . ILE A 1 184 ? -0.183 8.284 2.835 1.00 96.25 184 ILE A O 1
ATOM 1464 N N . ILE A 1 185 ? -1.293 6.354 3.156 1.00 95.50 185 ILE A N 1
ATOM 1465 C CA . ILE A 1 185 ? -0.607 5.646 2.072 1.00 95.50 185 ILE A CA 1
ATOM 1466 C C . ILE A 1 185 ? -1.034 6.198 0.704 1.00 95.50 185 ILE A C 1
ATOM 1468 O O . ILE A 1 185 ? -0.168 6.440 -0.129 1.00 95.50 185 ILE A O 1
ATOM 1472 N N . ILE A 1 186 ? -2.326 6.475 0.480 1.00 93.06 186 ILE A N 1
ATOM 1473 C CA . ILE A 1 186 ? -2.835 7.046 -0.784 1.00 93.06 186 ILE A CA 1
ATOM 1474 C C . ILE A 1 186 ? -2.213 8.413 -1.083 1.00 93.06 186 ILE A C 1
ATOM 1476 O O . ILE A 1 186 ? -1.888 8.708 -2.237 1.00 93.06 186 ILE A O 1
ATOM 1480 N N . GLU A 1 187 ? -2.036 9.258 -0.065 1.00 93.62 187 GLU A N 1
ATOM 1481 C CA . GLU A 1 187 ? -1.350 10.539 -0.231 1.00 93.62 187 GLU A CA 1
ATOM 1482 C C . GLU A 1 187 ? 0.094 10.321 -0.706 1.00 93.62 187 GLU A C 1
ATOM 1484 O O . GLU A 1 187 ? 0.541 10.960 -1.661 1.00 93.62 187 GLU A O 1
ATOM 1489 N N . HIS A 1 188 ? 0.806 9.368 -0.097 1.00 95.44 188 HIS A N 1
ATOM 1490 C CA . HIS A 1 188 ? 2.177 9.025 -0.479 1.00 95.44 188 HIS A CA 1
ATOM 1491 C C . HIS A 1 188 ? 2.273 8.441 -1.896 1.00 95.44 188 HIS A C 1
ATOM 1493 O O . HIS A 1 188 ? 3.093 8.901 -2.691 1.00 95.44 188 HIS A O 1
ATOM 1499 N N . GLU A 1 189 ? 1.392 7.499 -2.250 1.00 94.56 189 GLU A N 1
ATOM 1500 C CA . GLU A 1 189 ? 1.272 6.952 -3.609 1.00 94.56 189 GLU A CA 1
ATOM 1501 C C . GLU A 1 189 ? 1.062 8.081 -4.634 1.00 94.56 189 GLU A C 1
ATOM 1503 O O . GLU A 1 189 ? 1.733 8.136 -5.667 1.00 94.56 189 GLU A O 1
ATOM 1508 N N . SER A 1 190 ? 0.165 9.025 -4.328 1.00 93.19 190 SER A N 1
ATOM 1509 C CA . SER A 1 190 ? -0.155 10.161 -5.201 1.00 93.19 190 SER A CA 1
ATOM 1510 C C . SER A 1 190 ? 1.047 11.086 -5.408 1.00 93.19 190 SER A C 1
ATOM 1512 O O . SER A 1 190 ? 1.308 11.504 -6.538 1.00 93.19 190 SER A O 1
ATOM 1514 N N . MET A 1 191 ? 1.812 11.375 -4.350 1.00 94.25 191 MET A N 1
ATOM 1515 C CA . MET A 1 191 ? 3.047 12.163 -4.448 1.00 94.25 191 MET A CA 1
ATOM 1516 C C . MET A 1 191 ? 4.095 11.472 -5.333 1.00 94.25 191 MET A C 1
ATOM 1518 O O . MET A 1 191 ? 4.671 12.104 -6.221 1.00 94.25 191 MET A O 1
ATOM 1522 N N . LEU A 1 192 ? 4.312 10.169 -5.132 1.00 95.56 192 LEU A N 1
ATOM 1523 C CA . LEU A 1 192 ? 5.268 9.382 -5.916 1.00 95.56 192 LEU A CA 1
ATOM 1524 C C . LEU A 1 192 ? 4.871 9.311 -7.394 1.00 95.56 192 LEU A C 1
ATOM 1526 O O . LEU A 1 192 ? 5.715 9.505 -8.269 1.00 95.56 192 LEU A O 1
ATOM 1530 N N . LEU A 1 193 ? 3.584 9.105 -7.689 1.00 92.81 193 LEU A N 1
ATOM 1531 C CA . LEU A 1 193 ? 3.074 9.092 -9.059 1.00 92.81 193 LEU A CA 1
ATOM 1532 C C . LEU A 1 193 ? 3.240 10.449 -9.752 1.00 92.81 193 LEU A C 1
ATOM 1534 O O . LEU A 1 193 ? 3.590 10.495 -10.932 1.00 92.81 193 LEU A O 1
ATOM 1538 N N . GLN A 1 194 ? 3.019 11.556 -9.038 1.00 92.06 194 GLN A N 1
ATOM 1539 C CA . GLN A 1 194 ? 3.252 12.899 -9.575 1.00 92.06 194 GLN A CA 1
ATOM 1540 C C . GLN A 1 194 ? 4.729 13.139 -9.897 1.00 92.06 194 GLN A C 1
ATOM 1542 O O . GLN A 1 194 ? 5.035 13.745 -10.924 1.00 92.06 194 GLN A O 1
ATOM 1547 N N . ASP A 1 195 ? 5.646 12.681 -9.043 1.00 91.88 195 ASP A N 1
ATOM 1548 C CA . ASP A 1 195 ? 7.085 12.761 -9.312 1.00 91.88 195 ASP A CA 1
ATOM 1549 C C . ASP A 1 195 ? 7.476 11.917 -10.535 1.00 91.88 195 ASP A C 1
ATOM 1551 O O . ASP A 1 195 ? 8.186 12.399 -11.416 1.00 91.88 195 ASP A O 1
ATOM 1555 N N . ILE A 1 196 ? 6.969 10.683 -10.624 1.00 91.06 196 ILE A N 1
ATOM 1556 C CA . ILE A 1 196 ? 7.196 9.775 -11.757 1.00 91.06 196 ILE A CA 1
ATOM 1557 C C . ILE A 1 196 ? 6.667 10.383 -13.059 1.00 91.06 196 ILE A C 1
ATOM 1559 O O . ILE A 1 196 ? 7.377 10.415 -14.063 1.00 91.06 196 ILE A O 1
ATOM 1563 N N . THR A 1 197 ? 5.441 10.911 -13.041 1.00 89.19 197 THR A N 1
ATOM 1564 C CA . THR A 1 197 ? 4.808 11.534 -14.213 1.00 89.19 197 THR A CA 1
ATOM 1565 C C . THR A 1 197 ? 5.609 12.746 -14.684 1.00 89.19 197 THR A C 1
ATOM 1567 O O . THR A 1 197 ? 5.885 12.868 -15.875 1.00 89.19 197 THR A O 1
ATOM 1570 N N . ARG A 1 198 ? 6.069 13.598 -13.756 1.00 88.38 198 ARG A N 1
ATOM 1571 C CA . ARG A 1 198 ? 6.963 14.720 -14.081 1.00 88.38 198 ARG A CA 1
ATOM 1572 C C . ARG A 1 198 ? 8.288 14.251 -14.681 1.00 88.38 198 ARG A C 1
ATOM 1574 O O . ARG A 1 198 ? 8.768 14.867 -15.628 1.00 88.38 198 ARG A O 1
ATOM 1581 N N . GLY A 1 199 ? 8.857 13.159 -14.171 1.00 84.31 199 GLY A N 1
ATOM 1582 C CA . GLY A 1 199 ? 10.051 12.530 -14.740 1.00 84.31 199 GLY A CA 1
ATOM 1583 C C . GLY A 1 199 ? 9.854 12.086 -16.191 1.00 84.31 199 GLY A C 1
ATOM 1584 O O . GLY A 1 199 ? 10.673 12.416 -17.051 1.00 84.31 199 GLY A O 1
ATOM 1585 N N . PHE A 1 200 ? 8.734 11.412 -16.479 1.00 77.94 200 PHE A N 1
ATOM 1586 C CA . PHE A 1 200 ? 8.337 11.029 -17.839 1.00 77.94 200 PHE A CA 1
ATOM 1587 C C . PHE A 1 200 ? 8.191 12.239 -18.766 1.00 77.94 200 PHE A C 1
ATOM 1589 O O . PHE A 1 200 ? 8.751 12.241 -19.859 1.00 77.94 200 PHE A O 1
ATOM 1596 N N . GLU A 1 201 ? 7.463 13.274 -18.338 1.00 80.81 201 GLU A N 1
ATOM 1597 C CA . GLU A 1 201 ? 7.211 14.476 -19.148 1.00 80.81 201 GLU A CA 1
ATOM 1598 C C . GLU A 1 201 ? 8.487 15.283 -19.419 1.00 80.81 201 GLU A C 1
ATOM 1600 O O . GLU A 1 201 ? 8.634 15.879 -20.485 1.00 80.81 201 GLU A O 1
ATOM 1605 N N . ALA A 1 202 ? 9.444 15.250 -18.492 1.00 80.38 202 ALA A N 1
ATOM 1606 C CA . ALA A 1 202 ? 10.763 15.847 -18.667 1.00 80.38 202 ALA A CA 1
ATOM 1607 C C . ALA A 1 202 ? 11.701 15.021 -19.571 1.00 80.38 202 ALA A C 1
ATOM 1609 O O . ALA A 1 202 ? 12.868 15.385 -19.719 1.00 80.38 202 ALA A O 1
ATOM 1610 N N . ASN A 1 203 ? 11.228 13.918 -20.167 1.00 68.25 203 ASN A N 1
ATOM 1611 C CA . ASN A 1 203 ? 12.027 12.984 -20.964 1.00 68.25 203 ASN A CA 1
ATOM 1612 C C . ASN A 1 203 ? 13.251 12.417 -20.217 1.00 68.25 203 ASN A C 1
ATOM 1614 O O . ASN A 1 203 ? 14.199 11.967 -20.859 1.00 68.25 203 ASN A O 1
ATOM 1618 N N . GLN A 1 204 ? 13.247 12.394 -18.877 1.00 65.69 204 GLN A N 1
ATOM 1619 C CA . GLN A 1 204 ? 14.314 11.741 -18.103 1.00 65.69 204 GLN A CA 1
ATOM 1620 C C . GLN A 1 204 ? 14.537 10.281 -18.529 1.00 65.69 204 GLN A C 1
ATOM 1622 O O . GLN A 1 204 ? 15.693 9.930 -18.755 1.00 65.69 204 GLN A O 1
ATOM 1627 N N . PRO A 1 205 ? 13.483 9.472 -18.776 1.00 60.31 205 PRO A N 1
ATOM 1628 C CA . PRO A 1 205 ? 13.651 8.092 -19.221 1.00 60.31 205 PRO A CA 1
ATOM 1629 C C . PRO A 1 205 ? 14.360 7.977 -20.586 1.00 60.31 205 PRO A C 1
ATOM 1631 O O . PRO A 1 205 ? 15.042 6.997 -20.848 1.00 60.31 205 PRO A O 1
ATOM 1634 N N . ILE A 1 206 ? 14.260 8.981 -21.467 1.00 58.38 206 ILE A N 1
ATOM 1635 C CA . ILE A 1 206 ? 14.920 8.962 -22.789 1.00 58.38 206 ILE A CA 1
ATOM 1636 C C . ILE A 1 206 ? 16.446 9.094 -22.660 1.00 58.38 206 ILE A C 1
ATOM 1638 O O . ILE A 1 206 ? 17.181 8.612 -23.521 1.00 58.38 206 ILE A O 1
ATOM 1642 N N . ASN A 1 207 ? 16.920 9.721 -21.582 1.00 61.25 207 ASN A N 1
ATOM 1643 C CA . ASN A 1 207 ? 18.345 9.846 -21.275 1.00 61.25 207 ASN A CA 1
ATOM 1644 C C . ASN A 1 207 ? 18.888 8.642 -20.488 1.00 61.25 207 ASN A C 1
ATOM 1646 O O . ASN A 1 207 ? 20.089 8.579 -20.226 1.00 61.25 207 ASN A O 1
ATOM 1650 N N . GLU A 1 208 ? 18.023 7.707 -20.088 1.00 70.75 208 GLU A N 1
ATOM 1651 C CA . GLU A 1 208 ? 18.403 6.504 -19.357 1.00 70.75 208 GLU A CA 1
ATOM 1652 C C . GLU A 1 208 ? 18.773 5.361 -20.317 1.00 70.75 208 GLU A C 1
ATOM 1654 O O . GLU A 1 208 ? 18.419 5.343 -21.499 1.00 70.75 208 GLU A O 1
ATOM 1659 N N . THR A 1 209 ? 19.535 4.388 -19.818 1.00 82.06 209 THR A N 1
ATOM 1660 C CA . THR A 1 209 ? 19.872 3.191 -20.595 1.00 82.06 209 THR A CA 1
ATOM 1661 C C . THR A 1 209 ? 18.638 2.304 -20.769 1.00 82.06 209 THR A C 1
ATOM 1663 O O . THR A 1 209 ? 17.717 2.328 -19.948 1.00 82.06 209 THR A O 1
ATOM 1666 N N . PHE A 1 210 ? 18.630 1.463 -21.811 1.00 85.50 210 PHE A N 1
ATOM 1667 C CA . PHE A 1 210 ? 17.561 0.477 -22.008 1.00 85.50 210 PHE A CA 1
ATOM 1668 C C . PHE A 1 210 ? 17.324 -0.391 -20.761 1.00 85.50 210 PHE A C 1
ATOM 1670 O O . PHE A 1 210 ? 16.186 -0.722 -20.454 1.00 85.50 210 PHE A O 1
ATOM 1677 N N . ASP A 1 211 ? 18.383 -0.728 -20.025 1.00 85.31 211 ASP A N 1
ATOM 1678 C CA . ASP A 1 211 ? 18.318 -1.537 -18.805 1.00 85.31 211 ASP A CA 1
ATOM 1679 C C . ASP A 1 211 ? 17.513 -0.850 -17.698 1.00 85.31 211 ASP A C 1
ATOM 1681 O O . ASP A 1 211 ? 16.632 -1.473 -17.106 1.00 85.31 211 ASP A O 1
ATOM 1685 N N . ILE A 1 212 ? 17.761 0.440 -17.462 1.00 87.94 212 ILE A N 1
ATOM 1686 C CA . ILE A 1 212 ? 17.025 1.223 -16.461 1.00 87.94 212 ILE A CA 1
ATOM 1687 C C . ILE A 1 212 ? 15.558 1.355 -16.888 1.00 87.94 212 ILE A C 1
ATOM 1689 O O . ILE A 1 212 ? 14.655 1.082 -16.096 1.00 87.94 212 ILE A O 1
ATOM 1693 N N . LEU A 1 213 ? 15.317 1.671 -18.164 1.00 88.06 213 LEU A N 1
ATOM 1694 C CA . LEU A 1 213 ? 13.972 1.762 -18.730 1.00 88.06 213 LEU A CA 1
ATOM 1695 C C . LEU A 1 213 ? 13.192 0.453 -18.639 1.00 88.06 213 LEU A C 1
ATOM 1697 O O . LEU A 1 213 ? 11.998 0.468 -18.342 1.00 88.06 213 LEU A O 1
ATOM 1701 N N . TYR A 1 214 ? 13.849 -0.672 -18.904 1.00 91.38 214 TYR A N 1
ATOM 1702 C CA . TYR A 1 214 ? 13.255 -1.997 -18.815 1.00 91.38 214 TYR A CA 1
ATOM 1703 C C . TYR A 1 214 ? 12.787 -2.289 -17.388 1.00 91.38 214 TYR A C 1
ATOM 1705 O O . TYR A 1 214 ? 11.618 -2.620 -17.183 1.00 91.38 214 TYR A O 1
ATOM 1713 N N . VAL A 1 215 ? 13.670 -2.103 -16.403 1.00 93.31 215 VAL A N 1
ATOM 1714 C CA . VAL A 1 215 ? 13.363 -2.332 -14.985 1.00 93.31 215 VAL A CA 1
ATOM 1715 C C . VAL A 1 215 ? 12.245 -1.403 -14.512 1.00 93.31 215 VAL A C 1
ATOM 1717 O O . VAL A 1 215 ? 11.275 -1.848 -13.901 1.00 93.31 215 VAL A O 1
ATOM 1720 N N . PHE A 1 216 ? 12.336 -0.118 -14.851 1.00 92.88 216 PHE A N 1
ATOM 1721 C CA . PHE A 1 216 ? 11.318 0.874 -14.525 1.00 92.88 216 PHE A CA 1
ATOM 1722 C C . PHE A 1 216 ? 9.945 0.509 -15.106 1.00 92.88 216 PHE A C 1
ATOM 1724 O O . PHE A 1 216 ? 8.950 0.470 -14.383 1.00 92.88 216 PHE A O 1
ATOM 1731 N N . THR A 1 217 ? 9.894 0.169 -16.398 1.00 92.56 217 THR A N 1
ATOM 1732 C CA . THR A 1 217 ? 8.665 -0.251 -17.091 1.00 92.56 217 THR A CA 1
ATOM 1733 C C . THR A 1 217 ? 8.070 -1.493 -16.435 1.00 92.56 217 THR A C 1
ATOM 1735 O O . THR A 1 217 ? 6.867 -1.531 -16.179 1.00 92.56 217 THR A O 1
ATOM 1738 N N . PHE A 1 218 ? 8.904 -2.489 -16.121 1.00 94.81 218 PHE A N 1
ATOM 1739 C CA . PHE A 1 218 ? 8.469 -3.709 -15.448 1.00 94.81 218 PHE A CA 1
ATOM 1740 C C . PHE A 1 218 ? 7.771 -3.402 -14.116 1.00 94.81 218 PHE A C 1
ATOM 1742 O O . PHE A 1 218 ? 6.658 -3.875 -13.890 1.00 94.81 218 PHE A O 1
ATOM 1749 N N . ILE A 1 219 ? 8.365 -2.555 -13.267 1.00 95.12 219 ILE A N 1
ATOM 1750 C CA . ILE A 1 219 ? 7.785 -2.198 -11.962 1.00 95.12 219 ILE A CA 1
ATOM 1751 C C . ILE A 1 219 ? 6.438 -1.487 -12.126 1.00 95.12 219 ILE A C 1
ATOM 1753 O O . ILE A 1 219 ? 5.479 -1.816 -11.428 1.00 95.12 219 ILE A O 1
ATOM 1757 N N . LEU A 1 220 ? 6.324 -0.545 -13.067 1.00 94.75 220 LEU A N 1
ATOM 1758 C CA . LEU A 1 220 ? 5.061 0.163 -13.295 1.00 94.75 220 LEU A CA 1
ATOM 1759 C C . LEU A 1 220 ? 3.947 -0.765 -13.800 1.00 94.75 220 LEU A C 1
ATOM 1761 O O . LEU A 1 220 ? 2.792 -0.617 -13.396 1.00 94.75 220 LEU A O 1
ATOM 1765 N N . LEU A 1 221 ? 4.282 -1.743 -14.645 1.00 94.31 221 LEU A N 1
ATOM 1766 C CA . LEU A 1 221 ? 3.330 -2.772 -15.067 1.00 94.31 221 LEU A CA 1
ATOM 1767 C C . LEU A 1 221 ? 2.901 -3.650 -13.885 1.00 94.31 221 LEU A C 1
ATOM 1769 O O . LEU A 1 221 ? 1.711 -3.920 -13.731 1.00 94.31 221 LEU A O 1
ATOM 1773 N N . GLN A 1 222 ? 3.829 -4.019 -12.999 1.00 92.75 222 GLN A N 1
ATOM 1774 C CA . GLN A 1 222 ? 3.498 -4.747 -11.772 1.00 92.75 222 GLN A CA 1
ATOM 1775 C C . GLN A 1 222 ? 2.552 -3.953 -10.857 1.00 92.75 222 GLN A C 1
ATOM 1777 O O . GLN A 1 222 ? 1.636 -4.535 -10.278 1.00 92.75 222 GLN A O 1
ATOM 1782 N N . ILE A 1 223 ? 2.690 -2.624 -10.773 1.00 93.56 223 ILE A N 1
ATOM 1783 C CA . ILE A 1 223 ? 1.740 -1.773 -10.032 1.00 93.56 223 ILE A CA 1
ATOM 1784 C C . ILE A 1 223 ? 0.334 -1.858 -10.645 1.00 93.56 223 ILE A C 1
ATOM 1786 O O . ILE A 1 223 ? -0.645 -2.044 -9.920 1.00 93.56 223 ILE A O 1
ATOM 1790 N N . ALA A 1 224 ? 0.217 -1.761 -11.974 1.00 91.75 224 ALA A N 1
ATOM 1791 C CA . ALA A 1 224 ? -1.074 -1.883 -12.653 1.00 91.75 224 ALA A CA 1
ATOM 1792 C C . ALA A 1 224 ? -1.713 -3.264 -12.418 1.00 91.75 224 ALA A C 1
ATOM 1794 O O . ALA A 1 224 ? -2.907 -3.351 -12.119 1.00 91.75 224 ALA A O 1
ATOM 1795 N N . TYR A 1 225 ? -0.913 -4.333 -12.487 1.00 90.25 225 TYR A N 1
ATOM 1796 C CA . TYR A 1 225 ? -1.354 -5.694 -12.189 1.00 90.25 225 TYR A CA 1
ATOM 1797 C C . TYR A 1 225 ? -1.880 -5.829 -10.751 1.00 90.25 225 TYR A C 1
ATOM 1799 O O . TYR A 1 225 ? -3.011 -6.283 -10.551 1.00 90.25 225 TYR A O 1
ATOM 1807 N N . LEU A 1 226 ? -1.116 -5.361 -9.756 1.00 88.94 226 LEU A N 1
ATOM 1808 C CA . LEU A 1 226 ? -1.524 -5.359 -8.347 1.00 88.94 226 LEU A CA 1
ATOM 1809 C C . LEU A 1 226 ? -2.840 -4.604 -8.129 1.00 88.94 226 LEU A C 1
ATOM 1811 O O . LEU A 1 226 ? -3.726 -5.091 -7.423 1.00 88.94 226 LEU A O 1
ATOM 1815 N N . SER A 1 227 ? -3.004 -3.439 -8.757 1.00 87.56 227 SER A N 1
ATOM 1816 C CA . SER A 1 227 ? -4.222 -2.633 -8.635 1.00 87.56 227 SER A CA 1
ATOM 1817 C C . SER A 1 227 ? -5.462 -3.340 -9.178 1.00 87.56 227 SER A C 1
ATOM 1819 O O . SER A 1 227 ? -6.503 -3.314 -8.516 1.00 87.56 227 SER A O 1
ATOM 1821 N N . ILE A 1 228 ? -5.354 -4.007 -10.333 1.00 86.19 228 ILE A N 1
ATOM 1822 C CA . ILE A 1 228 ? -6.451 -4.799 -10.910 1.00 86.19 228 ILE A CA 1
ATOM 1823 C C . ILE A 1 228 ? -6.770 -5.996 -10.012 1.00 86.19 228 ILE A C 1
ATOM 1825 O O . ILE A 1 228 ? -7.932 -6.204 -9.665 1.00 86.19 228 ILE A O 1
ATOM 1829 N N . LYS A 1 229 ? -5.750 -6.743 -9.568 1.00 82.94 229 LYS A N 1
ATOM 1830 C CA . LYS A 1 229 ? -5.927 -7.900 -8.676 1.00 82.94 229 LYS A CA 1
ATOM 1831 C C . LYS A 1 229 ? -6.572 -7.519 -7.348 1.00 82.94 229 LYS A C 1
ATOM 1833 O O . LYS A 1 229 ? -7.442 -8.238 -6.853 1.00 82.94 229 LYS A O 1
ATOM 1838 N N . ARG A 1 230 ? -6.212 -6.362 -6.791 1.00 80.19 230 ARG A N 1
ATOM 1839 C CA . ARG A 1 230 ? -6.872 -5.810 -5.605 1.00 80.19 230 ARG A CA 1
ATOM 1840 C C . ARG A 1 230 ? -8.346 -5.514 -5.869 1.00 80.19 230 ARG A C 1
ATOM 1842 O O . ARG A 1 230 ? -9.179 -5.865 -5.035 1.00 80.19 230 ARG A O 1
ATOM 1849 N N . ASP A 1 231 ? -8.673 -4.846 -6.975 1.00 78.25 231 ASP A N 1
ATOM 1850 C CA . ASP A 1 231 ? -10.067 -4.525 -7.303 1.00 78.25 231 ASP A CA 1
ATOM 1851 C C . ASP A 1 231 ? -10.897 -5.793 -7.551 1.00 78.25 231 ASP A C 1
ATOM 1853 O O . ASP A 1 231 ? -12.043 -5.837 -7.110 1.00 78.25 231 ASP A O 1
ATOM 1857 N N . GLU A 1 232 ? -10.317 -6.831 -8.162 1.00 75.56 232 GLU A N 1
ATOM 1858 C CA . GLU A 1 232 ? -10.914 -8.167 -8.328 1.00 75.56 232 GLU A CA 1
ATOM 1859 C C . GLU A 1 232 ? -11.174 -8.837 -6.963 1.00 75.56 232 GLU A C 1
ATOM 1861 O O . GLU A 1 232 ? -12.301 -9.233 -6.655 1.00 75.56 232 GLU A O 1
ATOM 1866 N N . LYS A 1 233 ? -10.158 -8.900 -6.086 1.00 73.12 233 LYS A N 1
ATOM 1867 C CA . LYS A 1 233 ? -10.274 -9.464 -4.725 1.00 73.12 233 LYS A CA 1
ATOM 1868 C C . LYS A 1 233 ? -11.337 -8.735 -3.904 1.00 73.12 233 LYS A C 1
ATOM 1870 O O . LYS A 1 233 ? -12.144 -9.362 -3.220 1.00 73.12 233 LYS A O 1
ATOM 1875 N N . TYR A 1 234 ? -11.373 -7.410 -3.992 1.00 68.12 234 TYR A N 1
ATOM 1876 C CA . TYR A 1 234 ? -12.378 -6.605 -3.310 1.00 68.12 234 TYR A CA 1
ATOM 1877 C C . TYR A 1 234 ? -13.773 -6.753 -3.932 1.00 68.12 234 TYR A C 1
ATOM 1879 O O . TYR A 1 234 ? -14.773 -6.599 -3.247 1.00 68.12 234 TYR A O 1
ATOM 1887 N N . ALA A 1 235 ? -13.896 -7.070 -5.214 1.00 67.81 235 ALA A N 1
ATOM 1888 C CA . ALA A 1 235 ? -15.200 -7.310 -5.817 1.00 67.81 235 ALA A CA 1
ATOM 1889 C C . ALA A 1 235 ? -15.794 -8.661 -5.419 1.00 67.81 235 ALA A C 1
ATOM 1891 O O . ALA A 1 235 ? -16.990 -8.725 -5.121 1.00 67.81 235 ALA A O 1
ATOM 1892 N N . ARG A 1 236 ? -14.950 -9.703 -5.321 1.00 65.81 236 ARG A N 1
ATOM 1893 C CA . ARG A 1 236 ? -15.325 -11.028 -4.796 1.00 65.81 236 ARG A CA 1
ATOM 1894 C C . ARG A 1 236 ? -15.967 -10.920 -3.412 1.00 65.81 236 ARG A C 1
ATOM 1896 O O . ARG A 1 236 ? -17.020 -11.510 -3.186 1.00 65.81 236 ARG A O 1
ATOM 1903 N N . LYS A 1 237 ? -15.398 -10.067 -2.551 1.00 62.22 237 LYS A N 1
ATOM 1904 C CA . LYS A 1 237 ? -15.958 -9.653 -1.249 1.00 62.22 237 LYS A CA 1
ATOM 1905 C C . LYS A 1 237 ? -17.422 -9.210 -1.314 1.00 62.22 237 LYS A C 1
ATOM 1907 O O . LYS A 1 237 ? -18.214 -9.527 -0.439 1.00 62.22 237 LYS A O 1
ATOM 1912 N N . HIS A 1 238 ? -17.821 -8.561 -2.399 1.00 57.53 238 HIS A N 1
ATOM 1913 C CA . HIS A 1 238 ? -19.168 -8.020 -2.575 1.00 57.53 238 HIS A CA 1
ATOM 1914 C C . HIS A 1 238 ? -19.929 -8.661 -3.742 1.00 57.53 238 HIS A C 1
ATOM 1916 O O . HIS A 1 238 ? -20.791 -8.007 -4.323 1.00 57.53 238 HIS A O 1
ATOM 1922 N N . ARG A 1 239 ? -19.587 -9.902 -4.130 1.00 60.88 239 ARG A N 1
ATOM 1923 C CA . ARG A 1 239 ? -20.246 -10.668 -5.214 1.00 60.88 239 ARG A CA 1
ATOM 1924 C C . ARG A 1 239 ? -20.389 -9.894 -6.534 1.00 60.88 239 ARG A C 1
ATOM 1926 O O . ARG A 1 239 ? -21.355 -10.061 -7.272 1.00 60.88 239 ARG A O 1
ATOM 1933 N N . THR A 1 240 ? -19.415 -9.042 -6.828 1.00 53.91 240 THR A N 1
ATOM 1934 C CA . THR A 1 240 ? -19.309 -8.290 -8.086 1.00 53.91 240 THR A CA 1
ATOM 1935 C C . THR A 1 240 ? -17.990 -8.650 -8.769 1.00 53.91 240 THR A C 1
ATOM 1937 O O . THR A 1 240 ? -17.109 -9.225 -8.135 1.00 53.91 240 THR A O 1
ATOM 1940 N N . GLN A 1 241 ? -17.840 -8.355 -10.063 1.00 54.88 241 GLN A N 1
ATOM 1941 C CA . GLN A 1 241 ? -16.605 -8.675 -10.797 1.00 54.88 241 GLN A CA 1
ATOM 1942 C C . GLN A 1 241 ? -15.460 -7.702 -10.473 1.00 54.88 241 GLN A C 1
ATOM 1944 O O . GLN A 1 241 ? -14.334 -8.134 -10.254 1.00 54.88 241 GLN A O 1
ATOM 1949 N N . PHE A 1 242 ? -15.752 -6.398 -10.384 1.00 56.12 242 PHE A N 1
ATOM 1950 C CA . PHE A 1 242 ? -14.795 -5.369 -9.966 1.00 56.12 242 PHE A CA 1
ATOM 1951 C C . PHE A 1 242 ? -15.420 -4.392 -8.970 1.00 56.12 242 PHE A C 1
ATOM 1953 O O . PHE A 1 242 ? -16.588 -4.025 -9.085 1.00 56.12 242 PHE A O 1
ATOM 1960 N N . ALA A 1 243 ? -14.615 -3.923 -8.013 1.00 61.94 243 ALA A N 1
ATOM 1961 C CA . ALA A 1 243 ? -15.020 -2.900 -7.054 1.00 61.94 243 ALA A CA 1
ATOM 1962 C C . ALA A 1 243 ? -15.319 -1.549 -7.721 1.00 61.94 243 ALA A C 1
ATOM 1964 O O . ALA A 1 243 ? -16.152 -0.789 -7.223 1.00 61.94 243 ALA A O 1
ATOM 1965 N N . ARG A 1 244 ? -14.575 -1.272 -8.801 1.00 76.06 244 ARG A N 1
ATOM 1966 C CA . ARG A 1 244 ? -14.527 -0.035 -9.592 1.00 76.06 244 ARG A CA 1
ATOM 1967 C C . ARG A 1 244 ? -14.363 -0.381 -11.080 1.00 76.06 244 ARG A C 1
ATOM 1969 O O . ARG A 1 244 ? -13.280 -0.180 -11.640 1.00 76.06 244 ARG A O 1
ATOM 1976 N N . PRO A 1 245 ? -15.381 -0.973 -11.728 1.00 75.12 245 PRO A N 1
ATOM 1977 C CA . PRO A 1 245 ? -15.277 -1.429 -13.117 1.00 75.12 245 PRO A CA 1
ATOM 1978 C C . PRO A 1 245 ? -14.866 -0.308 -14.085 1.00 75.12 245 PRO A C 1
ATOM 1980 O O . PRO A 1 245 ? -14.152 -0.555 -15.049 1.00 75.12 245 PRO A O 1
ATOM 1983 N N . GLU A 1 246 ? -15.235 0.939 -13.797 1.00 81.19 246 GLU A N 1
ATOM 1984 C CA . GLU A 1 246 ? -14.876 2.124 -14.578 1.00 81.19 246 GLU A CA 1
ATOM 1985 C C . GLU A 1 246 ? -13.380 2.478 -14.541 1.00 81.19 246 GLU A C 1
ATOM 1987 O O . GLU A 1 246 ? -12.899 3.222 -15.398 1.00 81.19 246 GLU A O 1
ATOM 1992 N N . THR A 1 247 ? -12.636 1.968 -13.553 1.00 83.69 247 THR A N 1
ATOM 1993 C CA . THR A 1 247 ? -11.202 2.260 -13.394 1.00 83.69 247 THR A CA 1
ATOM 1994 C C . THR A 1 247 ? -10.324 1.226 -14.105 1.00 83.69 247 THR A C 1
ATOM 1996 O O . THR A 1 247 ? -9.231 1.564 -14.556 1.00 83.69 247 THR A O 1
ATOM 1999 N N . ILE A 1 248 ? -10.817 -0.001 -14.308 1.00 85.12 248 ILE A N 1
ATOM 2000 C CA . ILE A 1 248 ? -10.058 -1.086 -14.955 1.00 85.12 248 ILE A CA 1
ATOM 2001 C C . ILE A 1 248 ? -9.574 -0.715 -16.372 1.00 85.12 248 ILE A C 1
ATOM 2003 O O . ILE A 1 248 ? -8.377 -0.865 -16.637 1.00 85.12 248 ILE A O 1
ATOM 2007 N N . PRO A 1 249 ? -10.409 -0.143 -17.270 1.00 86.06 249 PRO A N 1
ATOM 2008 C CA . PRO A 1 249 ? -9.942 0.289 -18.589 1.00 86.06 249 PRO A CA 1
ATOM 2009 C C . PRO A 1 249 ? -8.838 1.349 -18.521 1.00 86.06 249 PRO A C 1
ATOM 2011 O O . PRO A 1 249 ? -7.978 1.398 -19.399 1.00 86.06 249 PRO A O 1
ATOM 2014 N N . LYS A 1 250 ? -8.827 2.186 -17.472 1.00 88.88 250 LYS A N 1
ATOM 2015 C CA . LYS A 1 250 ? -7.797 3.215 -17.280 1.00 88.88 250 LYS A CA 1
ATOM 2016 C C . LYS A 1 250 ? -6.450 2.585 -16.933 1.00 88.88 250 LYS A C 1
ATOM 2018 O O . LYS A 1 250 ? -5.458 2.945 -17.559 1.00 88.88 250 LYS A O 1
ATOM 2023 N N . TYR A 1 251 ? -6.428 1.603 -16.026 1.00 89.12 251 TYR A N 1
ATOM 2024 C CA . TYR A 1 251 ? -5.208 0.854 -15.699 1.00 89.12 251 TYR A CA 1
ATOM 2025 C C . TYR A 1 251 ? -4.638 0.134 -16.930 1.00 89.12 251 TYR A C 1
ATOM 2027 O O . TYR A 1 251 ? -3.440 0.222 -17.196 1.00 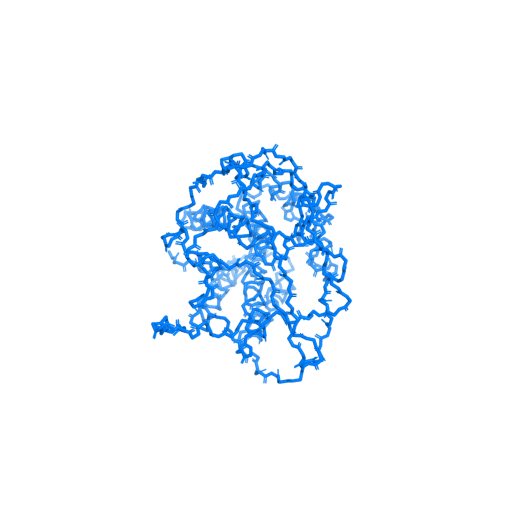89.12 251 TYR A O 1
ATOM 2035 N N . ILE A 1 252 ? -5.496 -0.513 -17.729 1.00 88.75 252 ILE A N 1
ATOM 2036 C CA . ILE A 1 252 ? -5.089 -1.181 -18.977 1.00 88.75 252 ILE A CA 1
ATOM 2037 C C . ILE A 1 252 ? -4.516 -0.177 -19.985 1.00 88.75 252 ILE A C 1
ATOM 2039 O O . ILE A 1 252 ? -3.480 -0.434 -20.605 1.00 88.75 252 ILE A O 1
ATOM 2043 N N . ASN A 1 253 ? -5.164 0.979 -20.151 1.00 89.75 253 ASN A N 1
ATOM 2044 C CA . ASN A 1 253 ? -4.676 2.028 -21.041 1.00 89.75 253 ASN A CA 1
ATOM 2045 C C . ASN A 1 253 ? -3.301 2.546 -20.591 1.00 89.75 253 ASN A C 1
ATOM 2047 O O . ASN A 1 253 ? -2.381 2.643 -21.400 1.00 89.75 253 ASN A O 1
ATOM 2051 N N . THR A 1 254 ? -3.125 2.806 -19.294 1.00 89.25 254 THR A N 1
ATOM 2052 C CA . THR A 1 254 ? -1.833 3.212 -18.732 1.00 89.25 254 THR A CA 1
ATOM 2053 C C . THR A 1 254 ? -0.753 2.143 -18.934 1.00 89.25 254 THR A C 1
ATOM 2055 O O . THR A 1 254 ? 0.338 2.473 -19.395 1.00 89.25 254 THR A O 1
ATOM 2058 N N . ALA A 1 255 ? -1.056 0.864 -18.694 1.00 92.06 255 ALA A N 1
ATOM 2059 C CA . ALA A 1 255 ? -0.129 -0.237 -18.963 1.00 92.06 255 ALA A CA 1
ATOM 2060 C C . ALA A 1 255 ? 0.268 -0.319 -20.451 1.00 92.06 255 ALA A C 1
ATOM 2062 O O . ALA A 1 255 ? 1.431 -0.551 -20.777 1.00 92.06 255 ALA A O 1
ATOM 2063 N N . THR A 1 256 ? -0.683 -0.074 -21.357 1.00 91.25 256 THR A N 1
ATOM 2064 C CA . THR A 1 256 ? -0.454 -0.070 -22.813 1.00 91.25 256 THR A CA 1
ATOM 2065 C C . THR A 1 256 ? 0.525 1.028 -23.213 1.00 91.25 256 THR A C 1
ATOM 2067 O O . THR A 1 256 ? 1.512 0.759 -23.892 1.00 91.25 256 THR A O 1
ATOM 2070 N N . VAL A 1 257 ? 0.292 2.247 -22.729 1.00 89.75 257 VAL A N 1
ATOM 2071 C CA . VAL A 1 257 ? 1.158 3.407 -22.968 1.00 89.75 257 VAL A CA 1
ATOM 2072 C C . VAL A 1 257 ? 2.585 3.162 -22.467 1.00 89.75 257 VAL A C 1
ATOM 2074 O O . VAL A 1 257 ? 3.543 3.421 -23.193 1.00 89.75 257 VAL A O 1
ATOM 2077 N N . ILE A 1 258 ? 2.733 2.643 -21.243 1.00 90.25 258 ILE A N 1
ATOM 2078 C CA . ILE A 1 258 ? 4.040 2.369 -20.626 1.00 90.25 258 ILE A CA 1
ATOM 2079 C C . ILE A 1 258 ? 4.809 1.307 -21.424 1.00 90.25 258 ILE A C 1
ATOM 2081 O O . ILE A 1 258 ? 5.982 1.499 -21.748 1.00 90.25 258 ILE A O 1
ATOM 2085 N N . ARG A 1 259 ? 4.137 0.216 -21.812 1.00 91.75 259 ARG A N 1
ATOM 2086 C CA . ARG A 1 259 ? 4.717 -0.833 -22.661 1.00 91.75 259 ARG A CA 1
ATOM 2087 C C . ARG A 1 259 ? 5.154 -0.287 -24.023 1.00 91.75 259 ARG A C 1
ATOM 2089 O O . ARG A 1 259 ? 6.262 -0.576 -24.473 1.00 91.75 259 ARG A O 1
ATOM 2096 N N . ASP A 1 260 ? 4.294 0.483 -24.686 1.00 89.62 260 ASP A N 1
ATOM 2097 C CA . ASP A 1 260 ? 4.564 0.999 -26.032 1.00 89.62 260 ASP A CA 1
ATOM 2098 C C . ASP A 1 260 ? 5.717 2.007 -26.031 1.00 89.62 260 ASP A C 1
ATOM 2100 O O . ASP A 1 260 ? 6.521 2.016 -26.964 1.00 89.62 260 ASP A O 1
ATOM 2104 N N . HIS A 1 261 ? 5.862 2.788 -24.957 1.00 86.56 261 HIS A N 1
ATOM 2105 C CA . HIS A 1 261 ? 7.022 3.653 -24.759 1.00 86.56 261 HIS A CA 1
ATOM 2106 C C . HIS A 1 261 ? 8.336 2.852 -24.742 1.00 86.56 261 HIS A C 1
ATOM 2108 O O . HIS A 1 261 ? 9.268 3.191 -25.475 1.00 86.56 261 HIS A O 1
ATOM 2114 N N . LEU A 1 262 ? 8.406 1.757 -23.972 1.00 88.88 262 LEU A N 1
ATOM 2115 C CA . LEU A 1 262 ? 9.588 0.887 -23.957 1.00 88.88 262 LEU A CA 1
ATOM 2116 C C . LEU A 1 262 ? 9.837 0.243 -25.330 1.00 88.88 262 LEU A C 1
ATOM 2118 O O . LEU A 1 262 ? 10.980 0.202 -25.781 1.00 88.88 262 LEU A O 1
ATOM 2122 N N . ARG A 1 263 ? 8.781 -0.215 -26.020 1.00 88.06 263 ARG A N 1
ATOM 2123 C CA . ARG A 1 263 ? 8.899 -0.824 -27.356 1.00 88.06 263 ARG A CA 1
ATOM 2124 C C . ARG A 1 263 ? 9.514 0.141 -28.370 1.00 88.06 263 ARG A C 1
ATOM 2126 O O . ARG A 1 263 ? 10.466 -0.219 -29.054 1.00 88.06 263 ARG A O 1
ATOM 2133 N N . LEU A 1 264 ? 9.008 1.374 -28.437 1.00 86.31 264 LEU A N 1
ATOM 2134 C CA . LEU A 1 264 ? 9.522 2.402 -29.348 1.00 86.31 264 LEU A CA 1
ATOM 2135 C C . LEU A 1 264 ? 10.977 2.776 -29.049 1.00 86.31 264 LEU A C 1
ATOM 2137 O O . LEU A 1 264 ? 11.721 3.143 -29.959 1.00 86.31 264 LEU A O 1
ATOM 2141 N N . PHE A 1 265 ? 11.384 2.714 -27.782 1.00 83.56 265 PHE A N 1
ATOM 2142 C CA . PHE A 1 265 ? 12.777 2.913 -27.402 1.00 83.56 265 PHE A CA 1
ATOM 2143 C C . PHE A 1 265 ? 13.649 1.724 -27.834 1.00 83.56 265 PHE A C 1
ATOM 2145 O O . PHE A 1 265 ? 14.716 1.930 -28.409 1.00 83.56 265 PHE A O 1
ATOM 2152 N N . ALA A 1 266 ? 13.173 0.492 -27.626 1.00 85.44 266 ALA A N 1
ATOM 2153 C CA . ALA A 1 266 ? 13.858 -0.733 -28.035 1.00 85.44 266 ALA A CA 1
ATOM 2154 C C . ALA A 1 266 ? 14.106 -0.785 -29.551 1.00 85.44 266 ALA A C 1
ATOM 2156 O O . ALA A 1 266 ? 15.200 -1.127 -29.980 1.00 85.44 266 ALA A O 1
ATOM 2157 N N . GLU A 1 267 ? 13.127 -0.379 -30.367 1.00 83.44 267 GLU A N 1
ATOM 2158 C CA . GLU A 1 267 ? 13.246 -0.320 -31.836 1.00 83.44 267 GLU A CA 1
ATOM 2159 C C . GLU A 1 267 ? 14.367 0.624 -32.316 1.00 83.44 267 GLU A C 1
ATOM 2161 O O . GLU A 1 267 ? 14.887 0.466 -33.420 1.00 83.44 267 GLU A O 1
ATOM 2166 N N . LYS A 1 268 ? 14.757 1.604 -31.491 1.00 80.25 268 LYS A N 1
ATOM 2167 C CA . LYS A 1 268 ? 15.802 2.590 -31.805 1.00 80.25 268 LYS A CA 1
ATOM 2168 C C . LYS A 1 268 ? 17.190 2.192 -31.302 1.00 80.25 268 LYS A C 1
ATOM 2170 O O . LYS A 1 268 ? 18.154 2.879 -31.638 1.00 80.25 268 LYS A O 1
ATOM 2175 N N . GLN A 1 269 ? 17.312 1.131 -30.503 1.00 70.19 269 GLN A N 1
ATOM 2176 C CA . GLN A 1 269 ? 18.582 0.703 -29.915 1.00 70.19 269 GLN A CA 1
ATOM 2177 C C . GLN A 1 269 ? 18.956 -0.725 -30.323 1.00 70.19 269 GLN A C 1
ATOM 2179 O O . GLN A 1 269 ? 18.134 -1.633 -30.333 1.00 70.19 269 GLN A O 1
ATOM 2184 N N . ALA A 1 270 ? 20.237 -0.941 -30.623 1.00 62.44 270 ALA A N 1
ATOM 2185 C CA . ALA A 1 270 ? 20.797 -2.269 -30.851 1.00 62.44 270 ALA A CA 1
ATOM 2186 C C . ALA A 1 270 ? 21.393 -2.809 -29.540 1.00 62.44 270 ALA A C 1
ATOM 2188 O O . ALA A 1 270 ? 22.609 -2.800 -29.354 1.00 62.44 270 ALA A O 1
ATOM 2189 N N . THR A 1 271 ? 20.537 -3.238 -28.612 1.00 64.81 271 THR A N 1
ATOM 2190 C CA . THR A 1 271 ? 20.959 -3.754 -27.296 1.00 64.81 271 THR A CA 1
ATOM 2191 C C . THR A 1 271 ? 20.854 -5.288 -27.262 1.00 64.81 271 THR A C 1
ATOM 2193 O O . THR A 1 271 ? 19.879 -5.846 -27.776 1.00 64.81 271 THR A O 1
ATOM 2196 N N . PRO A 1 272 ? 21.823 -6.016 -26.672 1.00 64.56 272 PRO A N 1
ATOM 2197 C CA . PRO A 1 272 ? 21.702 -7.459 -26.463 1.00 64.56 272 PRO A CA 1
ATOM 2198 C C . PRO A 1 272 ? 20.459 -7.812 -25.632 1.00 64.56 272 PRO A C 1
ATOM 2200 O O . PRO A 1 272 ? 20.066 -7.062 -24.743 1.00 64.56 272 PRO A O 1
ATOM 2203 N N . ASN A 1 273 ? 19.853 -8.972 -25.897 1.00 76.06 273 ASN A N 1
ATOM 2204 C CA . ASN A 1 273 ? 18.728 -9.535 -25.130 1.00 76.06 273 ASN A CA 1
ATOM 2205 C C . ASN A 1 273 ? 17.421 -8.712 -25.122 1.00 76.06 273 ASN A C 1
ATOM 2207 O O . ASN A 1 273 ? 16.530 -9.006 -24.324 1.00 76.06 273 ASN A O 1
ATOM 2211 N N . ILE A 1 274 ? 17.256 -7.730 -26.023 1.00 84.62 274 ILE A N 1
ATOM 2212 C CA . ILE A 1 274 ? 15.992 -6.980 -26.172 1.00 84.62 274 ILE A CA 1
ATOM 2213 C C . ILE A 1 274 ? 14.802 -7.929 -26.339 1.00 84.62 274 ILE A C 1
ATOM 2215 O O . ILE A 1 274 ? 13.781 -7.727 -25.692 1.00 84.62 274 ILE A O 1
ATOM 2219 N N . THR A 1 275 ? 14.927 -8.972 -27.165 1.00 84.75 275 THR A N 1
ATOM 2220 C CA . THR A 1 275 ? 13.824 -9.901 -27.457 1.00 84.75 275 THR A CA 1
ATOM 2221 C C . THR A 1 275 ? 13.287 -10.585 -26.198 1.00 84.75 275 THR A C 1
ATOM 2223 O O . THR A 1 275 ? 12.094 -10.505 -25.930 1.00 84.75 275 THR A O 1
ATOM 2226 N N . ASP A 1 276 ? 14.164 -11.192 -25.398 1.00 87.81 276 ASP A N 1
ATOM 2227 C CA . ASP A 1 276 ? 13.800 -11.918 -24.171 1.00 87.81 276 ASP A CA 1
ATOM 2228 C C . ASP A 1 276 ? 13.254 -10.973 -23.075 1.00 87.81 276 ASP A C 1
ATOM 2230 O O . ASP A 1 276 ? 12.274 -11.266 -22.384 1.00 87.81 276 ASP A O 1
ATOM 2234 N N . ARG A 1 277 ? 13.815 -9.764 -22.963 1.00 89.44 277 ARG A N 1
ATOM 2235 C CA . ARG A 1 277 ? 13.290 -8.731 -22.057 1.00 89.44 277 ARG A CA 1
ATOM 2236 C C . ARG A 1 277 ? 11.913 -8.222 -22.492 1.00 89.44 277 ARG A C 1
ATOM 2238 O O . ARG A 1 277 ? 11.016 -8.084 -21.661 1.00 89.44 277 ARG A O 1
ATOM 2245 N N . MET A 1 278 ? 11.704 -7.990 -23.786 1.00 91.25 278 MET A N 1
ATOM 2246 C CA . MET A 1 278 ? 10.391 -7.605 -24.310 1.00 91.25 278 MET A CA 1
ATOM 2247 C C . MET A 1 278 ? 9.362 -8.731 -24.164 1.00 91.25 278 MET A C 1
ATOM 2249 O O . MET A 1 278 ? 8.195 -8.444 -23.911 1.00 91.25 278 MET A O 1
ATOM 2253 N N . GLU A 1 279 ? 9.771 -9.997 -24.256 1.00 91.38 279 GLU A N 1
ATOM 2254 C CA . GLU A 1 279 ? 8.908 -11.144 -23.959 1.00 91.38 279 GLU A CA 1
ATOM 2255 C C . GLU A 1 279 ? 8.430 -11.127 -22.501 1.00 91.38 279 GLU A C 1
ATOM 2257 O O . GLU A 1 279 ? 7.233 -11.264 -22.251 1.00 91.38 279 GLU A O 1
ATOM 2262 N N . THR A 1 280 ? 9.321 -10.834 -21.548 1.00 91.88 280 THR A N 1
ATOM 2263 C CA . THR A 1 280 ? 8.950 -10.676 -20.128 1.00 91.88 280 THR A CA 1
ATOM 2264 C C . THR A 1 280 ? 7.925 -9.560 -19.928 1.00 91.88 280 THR A C 1
ATOM 2266 O O . THR A 1 280 ? 6.909 -9.753 -19.261 1.00 91.88 280 THR A O 1
ATOM 2269 N N . ILE A 1 281 ? 8.150 -8.397 -20.546 1.00 93.88 281 ILE A N 1
ATOM 2270 C CA . ILE A 1 281 ? 7.215 -7.263 -20.496 1.00 93.88 281 ILE A CA 1
ATOM 2271 C C . ILE A 1 281 ? 5.856 -7.640 -21.096 1.00 93.88 281 ILE A C 1
ATOM 2273 O O . ILE A 1 281 ? 4.811 -7.312 -20.532 1.00 93.88 281 ILE A O 1
ATOM 2277 N N . ASN A 1 282 ? 5.856 -8.361 -22.217 1.00 92.50 282 A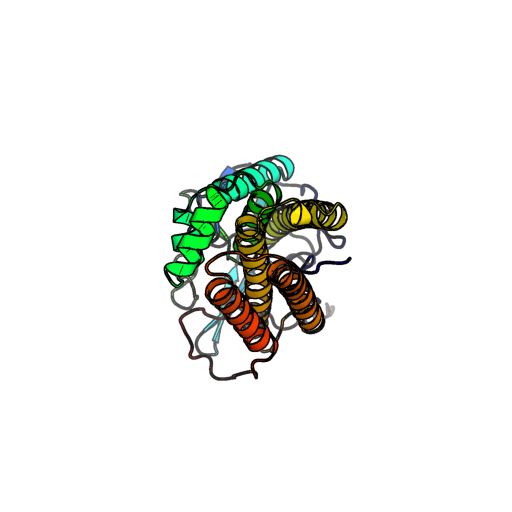SN A N 1
ATOM 2278 C CA . ASN A 1 282 ? 4.633 -8.813 -22.870 1.00 92.50 282 ASN A CA 1
ATOM 2279 C C . ASN A 1 282 ? 3.888 -9.872 -22.048 1.00 92.50 282 ASN A C 1
ATOM 2281 O O . ASN A 1 282 ? 2.659 -9.845 -22.044 1.00 92.50 282 ASN A O 1
ATOM 2285 N N . LYS A 1 283 ? 4.594 -10.750 -21.321 1.00 91.88 283 LYS A N 1
ATOM 2286 C CA . LYS A 1 283 ? 3.993 -11.715 -20.385 1.00 91.88 283 LYS A CA 1
ATOM 2287 C C . LYS A 1 283 ? 3.229 -10.993 -19.274 1.00 91.88 283 LYS A C 1
ATOM 2289 O O . LYS A 1 283 ? 2.031 -11.216 -19.125 1.00 91.88 283 LYS A O 1
ATOM 2294 N N . VAL A 1 284 ? 3.876 -10.054 -18.576 1.00 91.44 284 VAL A N 1
ATOM 2295 C CA . VAL A 1 284 ? 3.223 -9.253 -17.520 1.00 91.44 284 VAL A CA 1
ATOM 2296 C C . VAL A 1 284 ? 2.043 -8.460 -18.085 1.00 91.44 284 VAL A C 1
ATOM 2298 O O . VAL A 1 284 ? 0.967 -8.410 -17.495 1.00 91.44 284 VAL A O 1
ATOM 2301 N N . TYR A 1 285 ? 2.206 -7.860 -19.265 1.00 92.88 285 TYR A N 1
ATOM 2302 C CA . TYR A 1 285 ? 1.112 -7.148 -19.920 1.00 92.88 285 TYR A CA 1
ATOM 2303 C C . TYR A 1 285 ? -0.069 -8.071 -20.261 1.00 92.88 285 TYR A C 1
ATOM 2305 O O . TYR A 1 285 ? -1.221 -7.693 -20.061 1.00 92.88 285 TYR A O 1
ATOM 2313 N N . ALA A 1 286 ? 0.187 -9.288 -20.743 1.00 91.19 286 ALA A N 1
ATOM 2314 C CA . ALA A 1 286 ? -0.865 -10.263 -21.010 1.00 91.19 286 ALA A CA 1
ATOM 2315 C C . ALA A 1 286 ? -1.611 -10.661 -19.725 1.00 91.19 286 ALA A C 1
ATOM 2317 O O . ALA A 1 286 ? -2.837 -10.759 -19.750 1.00 91.19 286 ALA A O 1
ATOM 2318 N N . GLU A 1 287 ? -0.908 -10.808 -18.599 1.00 90.38 287 GLU A N 1
ATOM 2319 C CA . GLU A 1 287 ? -1.514 -11.056 -17.282 1.00 90.38 287 GLU A CA 1
ATOM 2320 C C . GLU A 1 287 ? -2.407 -9.892 -16.823 1.00 90.38 287 GLU A C 1
ATOM 2322 O O . GLU A 1 287 ? -3.491 -10.126 -16.291 1.00 90.38 287 GLU A O 1
ATOM 2327 N N . ILE A 1 288 ? -2.011 -8.642 -17.089 1.00 88.81 288 ILE A N 1
ATOM 2328 C CA . ILE A 1 288 ? -2.835 -7.443 -16.839 1.00 88.81 288 ILE A CA 1
ATOM 2329 C C . ILE A 1 288 ? -4.128 -7.490 -17.660 1.00 88.81 288 ILE A C 1
ATOM 2331 O O . ILE A 1 288 ? -5.212 -7.267 -17.118 1.00 88.81 288 ILE A O 1
ATOM 2335 N N . ILE A 1 289 ? -4.033 -7.795 -18.959 1.00 88.06 289 ILE A N 1
ATOM 2336 C CA . ILE A 1 289 ? -5.206 -7.912 -19.838 1.00 88.06 289 ILE A CA 1
ATOM 2337 C C . ILE A 1 289 ? -6.119 -9.048 -19.377 1.00 88.06 289 ILE A C 1
ATOM 2339 O O . ILE A 1 289 ? -7.330 -8.856 -19.276 1.00 88.06 289 ILE A O 1
ATOM 2343 N N . ALA A 1 290 ? -5.546 -10.207 -19.053 1.00 86.50 290 ALA A N 1
ATOM 2344 C CA . ALA A 1 290 ? -6.294 -11.348 -18.548 1.00 86.50 290 ALA A CA 1
ATOM 2345 C C . ALA A 1 290 ? -7.004 -11.006 -17.232 1.00 86.50 290 ALA A C 1
ATOM 2347 O O . ALA A 1 290 ? -8.201 -11.246 -17.108 1.00 86.50 290 ALA A O 1
ATOM 2348 N N . ALA A 1 291 ? -6.315 -10.372 -16.280 1.00 83.69 291 ALA A N 1
ATOM 2349 C CA . ALA A 1 291 ? -6.901 -9.957 -15.009 1.00 83.69 291 ALA A CA 1
ATOM 2350 C C . ALA A 1 291 ? -8.018 -8.915 -15.187 1.00 83.69 291 ALA A C 1
ATOM 2352 O O . ALA A 1 291 ? -9.004 -8.947 -14.456 1.00 83.69 291 ALA A O 1
ATOM 2353 N N . GLY A 1 292 ? -7.896 -8.015 -16.166 1.00 78.88 292 GLY A N 1
ATOM 2354 C CA . GLY A 1 292 ? -8.921 -7.016 -16.472 1.00 78.88 292 GLY A CA 1
ATOM 2355 C C . GLY A 1 292 ? -10.112 -7.538 -17.288 1.00 78.88 292 GLY A C 1
ATOM 2356 O O . GLY A 1 292 ? -11.148 -6.877 -17.321 1.00 78.88 292 GLY A O 1
ATOM 2357 N N . GLY A 1 293 ? -9.976 -8.699 -17.940 1.00 68.69 293 GLY A N 1
ATOM 2358 C CA . GLY A 1 293 ? -10.988 -9.295 -18.823 1.00 68.69 293 GLY A CA 1
ATOM 2359 C C . GLY A 1 293 ? -11.560 -10.646 -18.372 1.00 68.69 293 GLY A C 1
ATOM 2360 O O . GLY A 1 293 ? -12.473 -11.150 -19.025 1.00 68.69 293 GLY A O 1
ATOM 2361 N N . ALA A 1 294 ? -11.047 -11.250 -17.295 1.00 58.19 294 ALA A N 1
ATOM 2362 C CA . ALA A 1 294 ? -11.452 -12.584 -16.851 1.00 58.19 294 ALA A CA 1
ATOM 2363 C C . ALA A 1 294 ? -12.953 -12.644 -16.491 1.00 58.19 294 ALA A C 1
ATOM 2365 O O . ALA A 1 294 ? -13.422 -11.807 -15.710 1.00 58.19 294 ALA A O 1
ATOM 2366 N N . PRO A 1 295 ? -13.723 -13.616 -17.026 1.00 46.84 295 PRO A N 1
ATOM 2367 C CA . PRO A 1 295 ? -15.128 -13.790 -16.677 1.00 46.84 295 PRO A CA 1
ATOM 2368 C C . PRO A 1 295 ? -15.292 -14.161 -15.196 1.00 46.84 295 PRO A C 1
ATOM 2370 O O . PRO A 1 295 ? -14.480 -14.879 -14.617 1.00 46.84 295 PRO A O 1
ATOM 2373 N N . PHE A 1 296 ? -16.369 -13.666 -14.587 1.00 40.22 296 PHE A N 1
ATOM 2374 C CA . PHE A 1 296 ? -16.735 -13.935 -13.197 1.00 40.22 296 PHE A CA 1
ATOM 2375 C C . PHE A 1 296 ? -16.991 -15.435 -12.975 1.00 40.22 296 PHE A C 1
ATOM 2377 O O . PHE A 1 296 ? -17.926 -15.991 -13.550 1.00 40.22 296 PHE A O 1
ATOM 2384 N N . SER A 1 297 ? -16.182 -16.080 -12.129 1.00 38.97 297 SER A N 1
ATOM 2385 C CA . SER A 1 297 ? -16.465 -17.424 -11.616 1.00 38.97 297 SER A CA 1
ATOM 2386 C C . SER A 1 297 ? -17.203 -17.317 -10.283 1.00 38.97 297 SER A C 1
ATOM 2388 O O . SER A 1 297 ? -16.731 -16.658 -9.356 1.00 38.97 297 SER A O 1
ATOM 2390 N N . THR A 1 298 ? -18.360 -17.971 -10.182 1.00 39.59 298 THR A N 1
ATOM 2391 C CA . THR A 1 298 ? -19.104 -18.139 -8.924 1.00 39.59 298 THR A CA 1
ATOM 2392 C C . THR A 1 298 ? -18.523 -19.232 -8.031 1.00 39.59 298 THR A C 1
ATOM 2394 O O . THR A 1 298 ? -18.936 -19.350 -6.878 1.00 39.59 298 THR A O 1
ATOM 2397 N N . ASP A 1 299 ? -17.586 -20.037 -8.538 1.00 33.59 299 ASP A N 1
ATOM 2398 C CA . ASP A 1 299 ? -16.968 -21.107 -7.764 1.00 33.59 299 ASP A CA 1
ATOM 2399 C C . ASP A 1 299 ? -15.846 -20.535 -6.897 1.00 33.59 299 ASP A C 1
ATOM 2401 O O . ASP A 1 299 ? -14.721 -20.313 -7.341 1.00 33.59 299 ASP A O 1
ATOM 2405 N N . GLY A 1 300 ? -16.175 -20.297 -5.626 1.00 35.66 300 GLY A N 1
ATOM 2406 C CA . GLY A 1 300 ? -15.265 -19.870 -4.559 1.00 35.66 300 GLY A CA 1
ATOM 2407 C C . GLY A 1 300 ? -14.250 -20.939 -4.144 1.00 35.66 300 GLY A C 1
ATOM 2408 O O . GLY A 1 300 ? -14.085 -21.208 -2.958 1.00 35.66 300 GLY A O 1
ATOM 2409 N N . ARG A 1 301 ? -13.585 -21.578 -5.107 1.00 31.78 301 ARG A N 1
ATOM 2410 C CA . ARG A 1 301 ? -12.548 -22.586 -4.875 1.00 31.78 301 ARG A CA 1
ATOM 2411 C C . ARG A 1 301 ? -11.299 -22.290 -5.693 1.00 31.78 301 ARG A C 1
ATOM 2413 O O . ARG A 1 301 ? -10.884 -23.112 -6.493 1.00 31.78 301 ARG A O 1
ATOM 2420 N N . GLU A 1 302 ? -10.665 -21.153 -5.436 1.00 29.89 302 GLU A N 1
ATOM 2421 C CA . GLU A 1 302 ? -9.221 -21.021 -5.649 1.00 29.89 302 GLU A CA 1
ATOM 2422 C C . GLU A 1 302 ? -8.595 -20.294 -4.451 1.00 29.89 302 GLU A C 1
ATOM 2424 O O . GLU A 1 302 ? -8.870 -19.128 -4.189 1.00 29.89 302 GLU A O 1
ATOM 2429 N N . ASN A 1 303 ? -7.794 -21.060 -3.705 1.00 29.33 303 ASN A N 1
ATOM 2430 C CA . ASN A 1 303 ? -6.778 -20.674 -2.724 1.00 29.33 303 ASN A CA 1
ATOM 2431 C C . ASN A 1 303 ? -7.163 -19.633 -1.654 1.00 29.33 303 ASN A C 1
ATOM 2433 O O . ASN A 1 303 ? -6.830 -18.459 -1.745 1.00 29.33 303 ASN A O 1
ATOM 2437 N N . GLY A 1 304 ? -7.753 -20.127 -0.561 1.00 28.83 304 GLY A N 1
ATOM 2438 C CA . GLY A 1 304 ? -7.318 -19.776 0.799 1.00 28.83 304 GLY A CA 1
ATOM 2439 C C . GLY A 1 304 ? -7.495 -18.343 1.309 1.00 28.83 304 GLY A C 1
ATOM 2440 O O . GLY A 1 304 ? -6.919 -18.031 2.341 1.00 28.83 304 GLY A O 1
ATOM 2441 N N . GLU A 1 305 ? -8.277 -17.482 0.659 1.00 33.44 305 GLU A N 1
ATOM 2442 C CA . GLU A 1 305 ? -8.526 -16.118 1.146 1.00 33.44 305 GLU A CA 1
ATOM 2443 C C . GLU A 1 305 ? -10.036 -15.838 1.245 1.00 33.44 305 GLU A C 1
ATOM 2445 O O . GLU A 1 305 ? -10.696 -15.394 0.305 1.00 33.44 305 GLU A O 1
ATOM 2450 N N . GLY A 1 306 ? -10.588 -16.182 2.409 1.00 31.88 306 GLY A N 1
ATOM 2451 C CA . GLY A 1 306 ? -11.967 -15.952 2.845 1.00 31.88 306 GLY A CA 1
ATOM 2452 C C . GLY A 1 306 ? -12.478 -14.505 2.728 1.00 31.88 306 GLY A C 1
ATOM 2453 O O . GLY A 1 306 ? -11.774 -13.503 2.844 1.00 31.88 306 GLY A O 1
ATOM 2454 N N . VAL A 1 307 ? -13.774 -14.417 2.466 1.00 32.97 307 VAL A N 1
ATOM 2455 C CA . VAL A 1 307 ? -14.438 -13.297 1.801 1.00 32.97 307 VAL A CA 1
ATOM 2456 C C . VAL A 1 307 ? -15.204 -12.458 2.843 1.00 32.97 307 VAL A C 1
ATOM 2458 O O . VAL A 1 307 ? -16.239 -12.882 3.348 1.00 32.97 307 VAL A O 1
ATOM 2461 N N . GLU A 1 308 ? -14.715 -11.257 3.183 1.00 38.50 308 GLU A N 1
ATOM 2462 C CA . GLU A 1 308 ? -15.506 -10.234 3.907 1.00 38.50 308 GLU A CA 1
ATOM 2463 C C . GLU A 1 308 ? -16.661 -9.759 3.014 1.00 38.50 308 GLU A C 1
ATOM 2465 O O . GLU A 1 308 ? -16.370 -9.323 1.907 1.00 38.50 3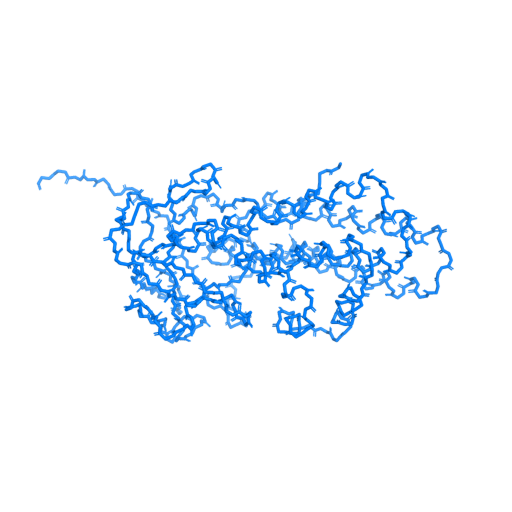08 GLU A O 1
ATOM 2470 N N . ALA A 1 309 ? -17.925 -9.755 3.451 1.00 26.61 309 ALA A N 1
ATOM 2471 C CA . ALA A 1 309 ? -19.000 -9.125 2.674 1.00 26.61 309 ALA A CA 1
ATOM 2472 C C . ALA A 1 309 ? -19.647 -7.976 3.446 1.00 26.61 309 ALA A C 1
ATOM 2474 O O . ALA A 1 309 ? -19.976 -8.106 4.621 1.00 26.61 309 ALA A O 1
ATOM 2475 N N . ALA A 1 310 ? -19.852 -6.857 2.752 1.00 26.23 310 ALA A N 1
ATOM 2476 C CA . ALA A 1 310 ? -20.773 -5.810 3.174 1.00 26.23 310 ALA A CA 1
ATOM 2477 C C . ALA A 1 310 ? -21.991 -5.864 2.254 1.00 26.23 310 ALA A C 1
ATOM 2479 O O . ALA A 1 310 ? -21.820 -5.714 1.040 1.00 26.23 310 ALA A O 1
ATOM 2480 N N . ASP A 1 311 ? -23.165 -6.060 2.851 1.00 29.94 311 ASP A N 1
ATOM 2481 C CA . ASP A 1 311 ? -24.451 -5.740 2.241 1.00 29.94 311 ASP A CA 1
ATOM 2482 C C . ASP A 1 311 ? -24.965 -4.411 2.798 1.00 29.94 311 ASP A C 1
ATOM 2484 O O . ASP A 1 311 ? -24.653 -4.003 3.919 1.00 29.94 311 ASP A O 1
ATOM 2488 N N . GLU A 1 312 ? -25.728 -3.748 1.939 1.00 26.36 312 GLU A N 1
ATOM 2489 C CA . GLU A 1 312 ? -26.320 -2.424 2.057 1.00 26.36 312 GLU A CA 1
ATOM 2490 C C . GLU A 1 312 ? -26.880 -2.112 3.451 1.00 26.36 312 GLU A C 1
ATOM 2492 O O . GLU A 1 312 ? -27.753 -2.803 3.979 1.00 26.36 312 GLU A O 1
ATOM 2497 N N . VAL A 1 313 ? -26.432 -0.989 4.019 1.00 25.31 313 VAL A N 1
ATOM 2498 C CA . VAL A 1 313 ? -27.142 -0.337 5.120 1.00 25.31 313 VAL A CA 1
ATOM 2499 C C . VAL A 1 313 ? -28.450 0.205 4.547 1.00 25.31 313 VAL A C 1
ATOM 2501 O O . VAL A 1 313 ? -28.492 1.289 3.967 1.00 25.31 313 VAL A O 1
ATOM 2504 N N . VAL A 1 314 ? -29.530 -0.559 4.695 1.00 23.77 314 VAL A N 1
ATOM 2505 C CA . VAL A 1 314 ? -30.883 -0.012 4.583 1.00 23.77 314 VAL A CA 1
ATOM 2506 C C . VAL A 1 314 ? -31.060 0.954 5.759 1.00 23.77 314 VAL A C 1
ATOM 2508 O O . VAL A 1 314 ? -30.891 0.530 6.905 1.00 23.77 314 VAL A O 1
ATOM 2511 N N . PRO A 1 315 ? -31.387 2.238 5.531 1.00 25.53 315 PRO A N 1
ATOM 2512 C CA . PRO A 1 315 ? -31.656 3.163 6.619 1.00 25.53 315 PRO A CA 1
ATOM 2513 C C . PRO A 1 315 ? -32.934 2.713 7.334 1.00 25.53 315 PRO A C 1
ATOM 2515 O O . PRO A 1 315 ? -34.052 2.910 6.852 1.00 25.53 315 PRO A O 1
ATOM 2518 N N . GLY A 1 316 ? -32.759 2.062 8.483 1.00 26.59 316 GLY A N 1
ATOM 2519 C CA . GLY A 1 316 ? -33.840 1.744 9.399 1.00 26.59 316 GLY A CA 1
ATOM 2520 C C . GLY A 1 316 ? -34.406 3.039 9.961 1.00 26.59 316 GLY A C 1
ATOM 2521 O O . GLY A 1 316 ? -33.750 3.725 10.739 1.00 26.59 316 GLY A O 1
ATOM 2522 N N . LYS A 1 317 ? -35.624 3.379 9.532 1.00 25.64 317 LYS A N 1
ATOM 2523 C CA . LYS A 1 317 ? -36.440 4.433 10.130 1.00 25.64 317 LYS A CA 1
ATOM 2524 C C . LYS A 1 317 ? -36.506 4.227 11.642 1.00 25.64 317 LYS A C 1
ATOM 2526 O O . LYS A 1 317 ? -36.957 3.180 12.102 1.00 25.64 317 LYS A O 1
ATOM 2531 N N . VAL A 1 318 ? -36.136 5.264 12.383 1.00 30.55 318 VAL A N 1
ATOM 2532 C CA . VAL A 1 318 ? -36.624 5.480 13.742 1.00 30.55 318 VAL A CA 1
ATOM 2533 C C . VAL A 1 318 ? -38.143 5.607 13.631 1.00 30.55 318 VAL A C 1
ATOM 2535 O O . VAL A 1 318 ? -38.656 6.574 13.071 1.00 30.55 318 VAL A O 1
ATOM 2538 N N . GLY A 1 319 ? -38.849 4.564 14.056 1.00 27.16 319 GLY A N 1
ATOM 2539 C CA . GLY A 1 319 ? -40.281 4.597 14.294 1.00 27.16 319 GLY A CA 1
ATOM 2540 C C . GLY A 1 319 ? -40.505 4.876 15.769 1.00 27.16 319 GLY A C 1
ATOM 2541 O O . GLY A 1 319 ? -40.210 4.027 16.603 1.00 27.16 319 GLY A O 1
ATOM 2542 N N . GLU A 1 320 ? -40.983 6.081 16.055 1.00 27.12 320 GLU A N 1
ATOM 2543 C CA . GLU A 1 320 ? -41.664 6.461 17.292 1.00 27.12 320 GLU A CA 1
ATOM 2544 C C . GLU A 1 320 ? -42.727 5.405 17.657 1.00 27.12 320 GLU A C 1
ATOM 2546 O O . GLU A 1 320 ? -43.537 5.055 16.798 1.00 27.12 320 GLU A O 1
ATOM 2551 N N . VAL A 1 321 ? -42.678 4.842 18.871 1.00 33.12 321 VAL A N 1
ATOM 2552 C CA . VAL A 1 321 ? -43.575 5.080 20.031 1.00 33.12 321 VAL A CA 1
ATOM 2553 C C . VAL A 1 321 ? -42.927 4.442 21.260 1.00 33.12 321 VAL A C 1
ATOM 2555 O O . VAL A 1 321 ? -42.547 3.254 21.180 1.00 33.12 321 VAL A O 1
#